Protein AF-R3WR90-F1 (afdb_monomer)

Secondary structure (DSSP, 8-state):
---------------HHHHHHHHHHHHHHHHHHHHHHHHS-HHHHS-EEEEETTTTEEEEEETTEEEEEESSGGG-TTEEEEEEEEEEE-SSSEEEEEEEEEEEEEETTTS-HHHHHHHHS-BTTEEEEEE-SSEEEEEE-HHHHHHHHTTS-GGGG-EEEEES--S-GGG-EEEEE-TTSSSSEEEEEE--

Foldseek 3Di:
DDDPPPPPPPPPPDDPVVVVVVVVVVVVVVCCVVVCLQVPDPQVLPAAWWDDVVQCWIWHGDRQKIKIKHACPVVQHQKIKIKIFGWDDPDSFKTFGDPIWIKIKGFPVRDDPVVVVVVVDDDQQWDWPDDDPTITMIIGDPVVCCVPVNPDDPRLQAMWGWPDDDPDQQPIWIWRAGPPDPDGTRTIGHDD

Organism: NCBI:txid1158612

Solvent-accessible surface area (backbone atoms only — not comparable to full-atom values): 10662 Å² total; per-residue (Å²): 136,89,81,83,79,78,79,77,76,77,78,82,78,72,59,72,66,56,57,54,52,50,52,52,49,50,51,52,53,51,49,52,53,53,52,50,60,72,68,43,61,74,39,66,76,61,44,36,33,25,38,23,80,91,74,49,31,39,36,42,26,56,61,55,35,37,35,38,37,28,64,34,46,97,77,38,60,44,30,30,40,34,41,37,29,28,64,37,84,73,55,99,50,30,37,32,37,34,84,57,42,48,34,39,41,34,31,54,87,62,42,59,65,70,58,55,58,59,69,70,48,93,48,83,37,40,45,79,78,44,79,61,97,52,41,42,29,35,33,53,30,73,62,27,45,37,70,76,62,40,92,58,62,70,33,80,62,38,35,34,39,49,42,58,90,64,95,52,58,79,72,26,32,43,23,44,39,35,98,84,55,100,60,66,57,48,66,21,41,58,72,89

Structure (mmCIF, N/CA/C/O backbone):
data_AF-R3WR90-F1
#
_entry.id   AF-R3WR90-F1
#
loop_
_atom_site.group_PDB
_atom_site.id
_atom_site.type_symbol
_atom_site.label_atom_id
_atom_site.label_alt_id
_atom_site.label_comp_id
_atom_site.label_asym_id
_atom_site.label_entity_id
_atom_site.label_seq_id
_atom_site.pdbx_PDB_ins_code
_atom_site.Cartn_x
_atom_site.Cartn_y
_atom_site.Cartn_z
_atom_site.occupancy
_atom_site.B_iso_or_equiv
_atom_site.auth_seq_id
_atom_site.auth_comp_id
_atom_site.auth_asym_id
_atom_site.auth_atom_id
_atom_site.pdbx_PDB_model_num
ATOM 1 N N . MET A 1 1 ? -0.279 1.280 -82.213 1.00 41.91 1 MET A N 1
ATOM 2 C CA . MET A 1 1 ? 1.113 0.866 -81.964 1.00 41.91 1 MET A CA 1
ATOM 3 C C . MET A 1 1 ? 1.485 1.511 -80.648 1.00 41.91 1 MET A C 1
ATOM 5 O O . MET A 1 1 ? 1.528 2.732 -80.590 1.00 41.91 1 MET A O 1
ATOM 9 N N . ASN A 1 2 ? 1.525 0.701 -79.593 1.00 46.38 2 ASN A N 1
ATOM 10 C CA . ASN A 1 2 ? 1.749 1.139 -78.218 1.00 46.38 2 ASN A CA 1
ATOM 11 C C . ASN A 1 2 ? 3.197 1.612 -78.077 1.00 46.38 2 ASN A C 1
ATOM 13 O O . ASN A 1 2 ? 4.104 0.911 -78.521 1.00 46.38 2 ASN A O 1
ATOM 17 N N . MET A 1 3 ? 3.393 2.783 -77.482 1.00 46.50 3 MET A N 1
ATOM 18 C CA . MET A 1 3 ? 4.656 3.142 -76.851 1.00 46.50 3 MET A CA 1
ATOM 19 C C . MET A 1 3 ? 4.363 3.211 -75.362 1.00 46.50 3 MET A C 1
ATOM 21 O O . MET A 1 3 ? 3.770 4.170 -74.874 1.00 46.50 3 MET A O 1
ATOM 25 N N . ASP A 1 4 ? 4.688 2.108 -74.700 1.00 53.06 4 ASP A N 1
ATOM 26 C CA . ASP A 1 4 ? 4.849 2.036 -73.261 1.00 53.06 4 ASP A CA 1
ATOM 27 C C . ASP A 1 4 ? 6.049 2.929 -72.909 1.00 53.06 4 ASP A C 1
ATOM 29 O O . ASP A 1 4 ? 7.195 2.551 -73.147 1.00 53.06 4 ASP A O 1
ATOM 33 N N . ASP A 1 5 ? 5.794 4.141 -72.412 1.00 47.72 5 ASP A N 1
ATOM 34 C CA . ASP A 1 5 ? 6.825 4.914 -71.719 1.00 47.72 5 ASP A CA 1
ATOM 35 C C . ASP A 1 5 ? 6.907 4.353 -70.297 1.00 47.72 5 ASP A C 1
ATOM 37 O O . ASP A 1 5 ? 6.119 4.688 -69.408 1.00 47.72 5 ASP A O 1
ATOM 41 N N . GLU A 1 6 ? 7.834 3.412 -70.125 1.00 50.81 6 GLU A N 1
ATOM 42 C CA . GLU A 1 6 ? 8.251 2.876 -68.839 1.00 50.81 6 GLU A CA 1
ATOM 43 C C . GLU A 1 6 ? 8.706 4.034 -67.943 1.00 50.81 6 GLU A C 1
ATOM 45 O O . GLU A 1 6 ? 9.771 4.627 -68.126 1.00 50.81 6 GLU A O 1
ATOM 50 N N . SER A 1 7 ? 7.890 4.370 -66.944 1.00 49.16 7 SER A N 1
ATOM 51 C CA . SER A 1 7 ? 8.310 5.217 -65.838 1.00 49.16 7 SER A CA 1
ATOM 52 C C . SER A 1 7 ? 9.397 4.475 -65.060 1.00 49.16 7 SER A C 1
ATOM 54 O O . SER A 1 7 ? 9.097 3.639 -64.206 1.00 49.16 7 SER A O 1
ATOM 56 N N . PHE A 1 8 ? 10.660 4.756 -65.371 1.00 44.22 8 PHE A N 1
ATOM 57 C CA . PHE A 1 8 ? 11.788 4.350 -64.546 1.00 44.22 8 PHE A CA 1
ATOM 58 C C . PHE A 1 8 ? 11.607 4.979 -63.160 1.00 44.22 8 PHE A C 1
ATOM 60 O O . PHE A 1 8 ? 11.850 6.170 -62.970 1.00 44.22 8 PHE A O 1
ATOM 67 N N . GLU A 1 9 ? 11.154 4.191 -62.183 1.00 55.81 9 GLU A N 1
ATOM 68 C CA . GLU A 1 9 ? 11.326 4.537 -60.776 1.00 55.81 9 GLU A CA 1
ATOM 69 C C . GLU A 1 9 ? 12.834 4.659 -60.531 1.00 55.81 9 GLU A C 1
ATOM 71 O O . GLU A 1 9 ? 13.556 3.661 -60.477 1.00 55.81 9 GLU A O 1
ATOM 76 N N . GLU A 1 10 ? 13.336 5.891 -60.431 1.00 49.03 10 GLU A N 1
ATOM 77 C CA . GLU A 1 10 ? 14.698 6.148 -59.978 1.00 49.03 10 GLU A CA 1
ATOM 78 C C . GLU A 1 10 ? 14.856 5.551 -58.577 1.00 49.03 10 GLU A C 1
ATOM 80 O O . GLU A 1 10 ? 14.405 6.106 -57.570 1.00 49.03 10 GLU A O 1
ATOM 85 N N . VAL A 1 11 ? 15.506 4.390 -58.501 1.00 57.91 11 VAL A N 1
ATOM 86 C CA . VAL A 1 11 ? 15.911 3.800 -57.230 1.00 57.91 11 VAL A CA 1
ATOM 87 C C . VAL A 1 11 ? 16.966 4.728 -56.634 1.00 57.91 11 VAL A C 1
ATOM 89 O O . VAL A 1 11 ? 18.141 4.681 -56.990 1.00 57.91 11 VAL A O 1
ATOM 92 N N . LEU A 1 12 ? 16.533 5.608 -55.731 1.00 58.81 12 LEU A N 1
ATOM 93 C CA . LEU A 1 12 ? 17.386 6.488 -54.935 1.00 58.81 12 LEU A CA 1
ATOM 94 C C . LEU A 1 12 ? 18.301 5.641 -54.035 1.00 58.81 12 LEU A C 1
ATOM 96 O O . LEU A 1 12 ? 18.007 5.384 -52.865 1.00 58.81 12 LEU A O 1
ATOM 100 N N . VAL A 1 13 ? 19.431 5.192 -54.585 1.00 70.38 13 VAL A N 1
ATOM 101 C CA . VAL A 1 13 ? 20.481 4.492 -53.840 1.00 70.38 13 VAL A CA 1
ATOM 102 C C . VAL A 1 13 ? 21.189 5.517 -52.958 1.00 70.38 13 VAL A C 1
ATOM 104 O O . VAL A 1 13 ? 21.981 6.337 -53.424 1.00 70.38 13 VAL A O 1
ATOM 107 N N . ARG A 1 14 ? 20.882 5.504 -51.658 1.00 80.69 14 ARG A N 1
ATOM 108 C CA . ARG A 1 14 ? 21.531 6.399 -50.694 1.00 80.69 14 ARG A CA 1
ATOM 109 C C . ARG A 1 14 ? 22.982 5.959 -50.466 1.00 80.69 14 ARG A C 1
ATOM 111 O O . ARG A 1 14 ? 23.256 4.760 -50.427 1.00 80.69 14 ARG A O 1
ATOM 118 N N . PRO A 1 15 ? 23.922 6.900 -50.274 1.00 85.19 15 PRO A N 1
ATOM 119 C CA . PRO A 1 15 ? 25.316 6.557 -50.014 1.00 85.19 15 PRO A CA 1
ATOM 120 C C . PRO A 1 15 ? 25.446 5.750 -48.717 1.00 85.19 15 PRO A C 1
ATOM 122 O O . PRO A 1 15 ? 24.730 6.007 -47.754 1.00 85.19 15 PRO A O 1
ATOM 125 N N . THR A 1 16 ? 26.405 4.824 -48.641 1.00 85.00 16 THR A N 1
ATOM 126 C CA . THR A 1 16 ? 26.641 3.971 -47.456 1.00 85.00 16 THR A CA 1
ATOM 127 C C . THR A 1 16 ? 26.747 4.775 -46.155 1.00 85.00 16 THR A C 1
ATOM 129 O O . THR A 1 16 ? 26.234 4.366 -45.115 1.00 85.00 16 THR A O 1
ATOM 132 N N . MET A 1 17 ? 27.340 5.972 -46.225 1.00 89.31 17 MET A N 1
ATOM 133 C CA . MET A 1 17 ? 27.450 6.912 -45.106 1.00 89.31 17 MET A CA 1
ATOM 134 C C . MET A 1 17 ? 26.087 7.319 -44.523 1.00 89.31 17 MET A C 1
ATOM 136 O O . MET A 1 17 ? 25.978 7.490 -43.312 1.00 89.31 17 MET A O 1
ATOM 140 N N . PHE A 1 18 ? 25.036 7.417 -45.345 1.00 89.81 18 PHE A N 1
ATOM 141 C CA . PHE A 1 18 ? 23.677 7.690 -44.878 1.00 89.81 18 PHE A CA 1
ATOM 142 C C . PHE A 1 18 ? 23.186 6.596 -43.922 1.00 89.81 18 PHE A C 1
ATOM 144 O O . PHE A 1 18 ? 22.668 6.906 -42.854 1.00 89.81 18 PHE A O 1
ATOM 151 N N . TYR A 1 19 ? 23.389 5.321 -44.268 1.00 90.94 19 TYR A N 1
ATOM 152 C CA . TYR A 1 19 ? 22.973 4.198 -43.424 1.00 90.94 19 TYR A CA 1
ATOM 153 C C . TYR A 1 19 ? 23.801 4.102 -42.139 1.00 90.94 19 TYR A C 1
ATOM 155 O O . TYR A 1 19 ? 23.251 3.803 -41.082 1.00 90.94 19 TYR A O 1
ATOM 163 N N . VAL A 1 20 ? 25.098 4.422 -42.205 1.00 89.38 20 VAL A N 1
ATOM 164 C CA . VAL A 1 20 ? 25.964 4.507 -41.017 1.00 89.38 20 VAL A CA 1
ATOM 165 C C . VAL A 1 20 ? 25.471 5.601 -40.066 1.00 89.38 20 VAL A C 1
ATOM 167 O O . VAL A 1 20 ? 25.297 5.348 -38.876 1.00 89.38 20 VAL A O 1
ATOM 170 N N . LEU A 1 21 ? 25.187 6.800 -40.583 1.00 92.81 21 LEU A N 1
ATOM 171 C CA . LEU A 1 21 ? 24.663 7.911 -39.785 1.00 92.81 21 LEU A CA 1
ATOM 172 C C . LEU A 1 21 ? 23.271 7.610 -39.221 1.00 92.81 21 LEU A C 1
ATOM 174 O O . LEU A 1 21 ? 23.010 7.915 -38.060 1.00 92.81 21 LEU A O 1
ATOM 178 N N . LEU A 1 22 ? 22.397 6.975 -40.005 1.00 92.62 22 LEU A N 1
ATOM 179 C CA . LEU A 1 22 ? 21.073 6.556 -39.551 1.00 92.62 22 LEU A CA 1
ATOM 180 C C . LEU A 1 22 ? 21.169 5.517 -38.424 1.00 92.62 22 LEU A C 1
ATOM 182 O O . LEU A 1 22 ? 20.454 5.630 -37.432 1.00 92.62 22 LEU A O 1
ATOM 186 N N . GLY A 1 23 ? 22.076 4.543 -38.545 1.00 93.12 23 GLY A N 1
ATOM 187 C CA . GLY A 1 23 ? 22.332 3.547 -37.503 1.00 93.12 23 GLY A CA 1
ATOM 188 C C . GLY A 1 23 ? 22.869 4.172 -36.213 1.00 93.12 23 GLY A C 1
ATOM 189 O O . GLY A 1 23 ? 22.384 3.856 -35.127 1.00 93.12 23 GLY A O 1
ATOM 190 N N . LEU A 1 24 ? 23.815 5.112 -36.323 1.00 92.94 24 LEU A N 1
ATOM 191 C CA . LEU A 1 24 ? 24.319 5.874 -35.176 1.00 92.94 24 LEU A CA 1
ATOM 192 C C . LEU A 1 24 ? 23.208 6.699 -34.516 1.00 92.94 24 LEU A C 1
ATOM 194 O O . LEU A 1 24 ? 23.062 6.658 -33.297 1.00 92.94 24 LEU A O 1
ATOM 198 N N . LEU A 1 25 ? 22.390 7.397 -35.307 1.00 93.81 25 LEU A N 1
ATOM 199 C CA . LEU A 1 25 ? 21.265 8.181 -34.800 1.00 93.81 25 LEU A CA 1
ATOM 200 C C . LEU A 1 25 ? 20.248 7.295 -34.073 1.00 93.81 25 LEU A C 1
ATOM 202 O O . LEU A 1 25 ? 19.823 7.636 -32.972 1.00 93.81 25 LEU A O 1
ATOM 206 N N . ALA A 1 26 ? 19.899 6.139 -34.642 1.00 91.56 26 ALA A N 1
ATOM 207 C CA . ALA A 1 26 ? 19.008 5.181 -33.999 1.00 91.56 26 ALA A CA 1
ATOM 208 C C . ALA A 1 26 ? 19.570 4.703 -32.650 1.00 91.56 26 ALA A C 1
ATOM 210 O O . ALA A 1 26 ? 18.843 4.699 -31.660 1.00 91.56 26 ALA A O 1
ATOM 211 N N . MET A 1 27 ? 20.867 4.382 -32.572 1.00 91.50 27 MET A N 1
ATOM 212 C CA . MET A 1 27 ? 21.506 3.995 -31.307 1.00 91.50 27 MET A CA 1
ATOM 213 C C . MET A 1 27 ? 21.485 5.119 -30.266 1.00 91.50 27 MET A C 1
ATOM 215 O O . MET A 1 27 ? 21.188 4.857 -29.102 1.00 91.50 27 MET A O 1
ATOM 219 N N . VAL A 1 28 ? 21.750 6.367 -30.667 1.00 90.56 28 VAL A N 1
ATOM 220 C CA . VAL A 1 28 ? 21.681 7.530 -29.765 1.00 90.56 28 VAL A CA 1
ATOM 221 C C . VAL A 1 28 ? 20.258 7.728 -29.244 1.00 90.56 28 VAL A C 1
ATOM 223 O O . VAL A 1 28 ? 20.067 7.903 -28.043 1.00 90.56 28 VAL A O 1
ATOM 226 N N . LEU A 1 29 ? 19.251 7.652 -30.116 1.00 88.38 29 LEU A N 1
ATOM 227 C CA . LEU A 1 29 ? 17.846 7.808 -29.730 1.00 88.38 29 LEU A CA 1
ATOM 228 C C . LEU A 1 29 ? 17.381 6.689 -28.789 1.00 88.38 29 LEU A C 1
ATOM 230 O O . LEU A 1 29 ? 16.732 6.971 -27.783 1.00 88.38 29 LEU A O 1
ATOM 234 N N . ILE A 1 30 ? 17.760 5.437 -29.065 1.00 86.06 30 ILE A N 1
ATOM 235 C CA . ILE A 1 30 ? 17.473 4.297 -28.183 1.00 86.06 30 ILE A CA 1
ATOM 236 C C . ILE A 1 30 ? 18.169 4.485 -26.828 1.00 86.06 30 ILE A C 1
ATOM 238 O O . ILE A 1 30 ? 17.535 4.328 -25.784 1.00 86.06 30 ILE A O 1
ATOM 242 N N . GLY A 1 31 ? 19.447 4.875 -26.829 1.00 82.38 31 GLY A N 1
ATOM 243 C CA . GLY A 1 31 ? 20.222 5.124 -25.613 1.00 82.38 31 GLY A CA 1
ATOM 244 C C . GLY A 1 31 ? 19.628 6.237 -24.749 1.00 82.38 31 GLY A C 1
ATOM 245 O O . GLY A 1 31 ? 19.487 6.068 -23.539 1.00 82.38 31 GLY A O 1
ATOM 246 N N . LEU A 1 32 ? 19.204 7.345 -25.364 1.00 83.12 32 LEU A N 1
ATOM 247 C CA . LEU A 1 32 ? 18.512 8.436 -24.674 1.00 83.12 32 LEU A CA 1
ATOM 248 C C . LEU A 1 32 ? 17.142 7.997 -24.141 1.00 83.12 32 LEU A C 1
ATOM 250 O O . LEU A 1 32 ? 16.782 8.359 -23.020 1.00 83.12 32 LEU A O 1
ATOM 254 N N . GLY A 1 33 ? 16.389 7.193 -24.894 1.00 77.56 33 GLY A N 1
ATOM 255 C CA . GLY A 1 33 ? 15.094 6.665 -24.458 1.00 77.56 33 GLY A CA 1
ATOM 256 C C . GLY A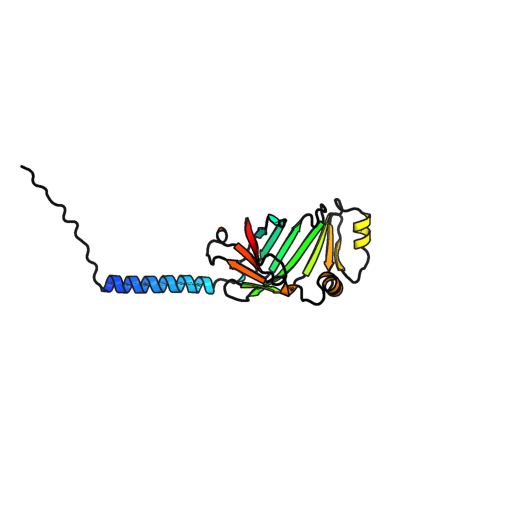 1 33 ? 15.213 5.759 -23.230 1.00 77.56 33 GLY A C 1
ATOM 257 O O . GLY A 1 33 ? 14.522 5.962 -22.233 1.00 77.56 33 GLY A O 1
ATOM 258 N N . ILE A 1 34 ? 16.150 4.807 -23.252 1.00 75.44 34 ILE A N 1
ATOM 259 C CA . ILE A 1 34 ? 16.402 3.911 -22.115 1.00 75.44 34 ILE A CA 1
ATOM 260 C C . ILE A 1 34 ? 16.970 4.704 -20.930 1.00 75.44 34 ILE A C 1
ATOM 262 O O . ILE A 1 34 ? 16.477 4.588 -19.808 1.00 75.44 34 ILE A O 1
ATOM 266 N N . GLY A 1 35 ? 17.976 5.550 -21.173 1.00 73.06 35 GLY A N 1
ATOM 267 C CA . GLY A 1 35 ? 18.641 6.342 -20.137 1.00 73.06 35 GLY A CA 1
ATOM 268 C C . GLY A 1 35 ? 17.699 7.314 -19.424 1.00 73.06 35 GLY A C 1
ATOM 269 O O . GLY A 1 35 ? 17.739 7.419 -18.197 1.00 73.06 35 GLY A O 1
ATOM 270 N N . SER A 1 36 ? 16.801 7.971 -20.163 1.00 72.75 36 SER A N 1
ATOM 271 C CA . SER A 1 36 ? 15.782 8.856 -19.587 1.00 72.75 36 SER A CA 1
ATOM 272 C C . SER A 1 36 ? 14.747 8.090 -18.762 1.00 72.75 36 SER A C 1
ATOM 274 O O . SER A 1 36 ? 14.405 8.544 -17.675 1.00 72.75 36 SER A O 1
ATOM 276 N N . TYR A 1 37 ? 14.313 6.901 -19.195 1.00 70.69 37 TYR A N 1
ATOM 277 C CA . TYR A 1 37 ? 13.397 6.068 -18.408 1.00 70.69 37 TYR A CA 1
ATOM 278 C C . TYR A 1 37 ? 14.035 5.537 -17.117 1.00 70.69 37 TYR A C 1
ATOM 280 O O . TYR A 1 37 ? 13.399 5.511 -16.059 1.00 70.69 37 TYR A O 1
ATOM 288 N N . LEU A 1 38 ? 15.299 5.111 -17.170 1.00 68.69 38 LEU A N 1
ATOM 289 C CA . LEU A 1 38 ? 16.030 4.655 -15.984 1.00 68.69 38 LEU A CA 1
ATOM 290 C C . LEU A 1 38 ? 16.289 5.801 -14.998 1.00 68.69 38 LEU A C 1
ATOM 292 O O . LEU A 1 38 ? 16.203 5.586 -13.792 1.00 68.69 38 LEU A O 1
ATOM 296 N N . SER A 1 39 ? 16.521 7.012 -15.509 1.00 66.06 39 SER A N 1
ATOM 297 C CA . SER A 1 39 ? 16.712 8.228 -14.704 1.00 66.06 39 SER A CA 1
ATOM 298 C C . SER A 1 39 ? 15.396 8.886 -14.271 1.00 66.06 39 SER A C 1
ATOM 300 O O . SER A 1 39 ? 15.409 9.829 -13.478 1.00 66.06 39 SER A O 1
ATOM 302 N N . TYR A 1 40 ? 14.253 8.416 -14.785 1.00 70.81 40 TYR A N 1
ATOM 303 C CA . TYR A 1 40 ? 12.938 8.951 -14.450 1.00 70.81 40 TYR A CA 1
ATOM 304 C C . TYR A 1 40 ? 12.620 8.686 -12.971 1.00 70.81 40 TYR A C 1
ATOM 306 O O . TYR A 1 40 ? 12.848 7.562 -12.504 1.00 70.81 40 TYR A O 1
ATOM 314 N N . PRO A 1 41 ? 12.074 9.670 -12.226 1.00 72.00 41 PRO A N 1
ATOM 315 C CA . PRO A 1 41 ? 11.891 9.540 -10.788 1.00 72.00 41 PRO A CA 1
ATOM 316 C C . PRO A 1 41 ? 11.114 8.277 -10.418 1.00 72.00 41 PRO A C 1
ATOM 318 O O . PRO A 1 41 ? 10.005 8.036 -10.896 1.00 72.00 41 PRO A O 1
ATOM 321 N N . PHE A 1 42 ? 11.707 7.494 -9.521 1.00 78.50 42 PHE A N 1
ATOM 322 C CA . PHE A 1 42 ? 11.194 6.215 -9.037 1.00 78.50 42 PHE A CA 1
ATOM 323 C C . PHE A 1 42 ? 9.722 6.276 -8.587 1.00 78.50 42 PHE A C 1
ATOM 325 O O . PHE A 1 42 ? 8.920 5.433 -8.982 1.00 78.50 42 PHE A O 1
ATOM 332 N N . SER A 1 43 ? 9.346 7.324 -7.847 1.00 74.44 43 SER A N 1
ATOM 333 C CA . SER A 1 43 ? 7.975 7.577 -7.382 1.00 74.44 43 SER A CA 1
ATOM 334 C C . SER A 1 43 ? 6.978 7.859 -8.504 1.00 74.44 43 SER A C 1
ATOM 336 O O . SER A 1 43 ? 5.801 7.539 -8.386 1.00 74.44 43 SER A O 1
ATOM 338 N N . SER A 1 44 ? 7.426 8.468 -9.601 1.00 82.69 44 SER A N 1
ATOM 339 C CA . SER A 1 44 ? 6.540 8.873 -10.695 1.00 82.69 44 SER A CA 1
ATOM 340 C C . SER A 1 44 ? 6.085 7.683 -11.542 1.00 82.69 44 SER A C 1
ATOM 342 O O . SER A 1 44 ? 4.995 7.726 -12.111 1.00 82.69 44 SER A O 1
ATOM 344 N N . LYS A 1 45 ? 6.877 6.601 -11.591 1.00 86.50 45 LYS A N 1
ATOM 345 C CA . LYS A 1 45 ? 6.525 5.357 -12.305 1.00 86.50 45 LYS A CA 1
ATOM 346 C C . LYS A 1 45 ? 5.298 4.674 -11.704 1.00 86.50 45 LYS A C 1
ATOM 348 O O . LYS A 1 45 ? 4.475 4.143 -12.433 1.00 86.50 45 LYS A O 1
ATOM 353 N N . ILE A 1 46 ? 5.158 4.755 -10.386 1.00 89.31 46 ILE A N 1
ATOM 354 C CA . ILE A 1 46 ? 4.105 4.076 -9.623 1.00 89.31 46 ILE A CA 1
ATOM 355 C C . ILE A 1 46 ? 3.071 5.030 -9.030 1.00 89.31 46 ILE A C 1
ATOM 357 O O . ILE A 1 46 ? 2.210 4.591 -8.277 1.00 89.31 46 ILE A O 1
ATOM 361 N N . SER A 1 47 ? 3.148 6.332 -9.312 1.00 92.12 47 SER A N 1
ATOM 362 C CA . SER A 1 47 ? 2.157 7.289 -8.813 1.00 92.12 47 SER A CA 1
ATOM 363 C C . SER A 1 47 ? 0.774 7.042 -9.418 1.00 92.12 47 SER A C 1
ATOM 365 O O . SER A 1 47 ? 0.672 6.583 -10.558 1.00 92.12 47 SER A O 1
ATOM 367 N N . GLY A 1 48 ? -0.269 7.397 -8.674 1.00 93.94 48 GLY A N 1
ATOM 368 C CA . GLY A 1 48 ? -1.665 7.174 -9.050 1.00 93.94 48 GLY A CA 1
ATOM 369 C C . GLY A 1 48 ? -2.314 6.069 -8.224 1.00 93.94 48 GLY A C 1
ATOM 370 O O . GLY A 1 48 ? -1.804 5.671 -7.174 1.00 93.94 48 GLY A O 1
ATOM 371 N N . THR A 1 49 ? -3.462 5.609 -8.690 1.00 96.00 49 THR A N 1
ATOM 372 C CA . THR A 1 49 ? -4.311 4.618 -8.036 1.00 96.00 49 THR A CA 1
ATOM 373 C C . THR A 1 49 ? -4.240 3.312 -8.803 1.00 96.00 49 THR A C 1
ATOM 375 O O . THR A 1 49 ? -4.372 3.299 -10.026 1.00 96.00 49 THR A O 1
ATOM 378 N N . TRP A 1 50 ? -4.044 2.225 -8.070 1.00 95.81 50 TRP A N 1
ATOM 379 C CA . TRP A 1 50 ? -3.974 0.876 -8.599 1.00 95.81 50 TRP A CA 1
ATOM 380 C C . TRP A 1 50 ? -5.020 0.006 -7.902 1.00 95.81 50 TRP A C 1
ATOM 382 O O . TRP A 1 50 ? -5.035 -0.056 -6.671 1.00 95.81 50 TRP A O 1
ATOM 392 N N . GLY A 1 51 ? -5.890 -0.650 -8.658 1.00 94.94 51 GLY A N 1
ATOM 393 C CA . GLY A 1 51 ? -6.994 -1.448 -8.137 1.00 94.94 51 GLY A CA 1
ATOM 394 C C . GLY A 1 51 ? -6.754 -2.943 -8.280 1.00 94.94 51 GLY A C 1
ATOM 395 O O . GLY A 1 51 ? -6.257 -3.419 -9.299 1.00 94.94 51 GLY A O 1
ATOM 396 N N . ASN A 1 52 ? -7.141 -3.702 -7.260 1.00 92.31 52 ASN A N 1
ATOM 397 C CA . ASN A 1 52 ? -7.367 -5.136 -7.363 1.00 92.31 52 ASN A CA 1
ATOM 398 C C . ASN A 1 52 ? -8.855 -5.410 -7.066 1.00 92.31 52 ASN A C 1
ATOM 400 O O . ASN A 1 52 ? -9.262 -5.358 -5.897 1.00 92.31 52 ASN A O 1
ATOM 404 N N . PRO A 1 53 ? -9.679 -5.694 -8.093 1.00 85.12 53 PRO A N 1
ATOM 405 C CA . PRO A 1 53 ? -11.113 -5.903 -7.912 1.00 85.12 53 PRO A CA 1
ATOM 406 C C . PRO A 1 53 ? -11.440 -7.203 -7.167 1.00 85.12 53 PRO A C 1
ATOM 408 O O . PRO A 1 53 ? -12.435 -7.246 -6.447 1.00 85.12 53 PRO A O 1
ATOM 411 N N . GLU A 1 54 ? -10.606 -8.240 -7.281 1.00 85.81 54 GLU A N 1
ATOM 412 C CA . GLU A 1 54 ? -10.820 -9.531 -6.610 1.00 85.81 54 GLU A CA 1
ATOM 413 C C . GLU A 1 54 ? -10.708 -9.411 -5.085 1.00 85.81 54 GLU A C 1
ATOM 415 O O . GLU A 1 54 ? -11.476 -10.022 -4.344 1.00 85.81 54 GLU A O 1
ATOM 420 N N . LEU A 1 55 ? -9.768 -8.590 -4.613 1.00 83.62 55 LEU A N 1
ATOM 421 C CA . LEU A 1 55 ? -9.548 -8.320 -3.194 1.00 83.62 55 LEU A CA 1
ATOM 422 C C . LEU A 1 55 ? -10.327 -7.100 -2.685 1.00 83.62 55 LEU A C 1
ATOM 424 O O . LEU A 1 55 ? -10.277 -6.811 -1.488 1.00 83.62 55 LEU A O 1
ATOM 428 N N . GLY A 1 56 ? -10.993 -6.351 -3.572 1.00 88.75 56 GLY A N 1
ATOM 429 C CA . GLY A 1 56 ? -11.597 -5.059 -3.238 1.00 88.75 56 GLY A CA 1
ATOM 430 C C . GLY A 1 56 ? -10.581 -4.069 -2.655 1.00 88.75 56 GLY A C 1
ATOM 431 O O . GLY A 1 56 ? -10.918 -3.274 -1.774 1.00 88.75 56 GLY A O 1
ATOM 432 N N . MET A 1 57 ? -9.319 -4.163 -3.090 1.00 92.12 57 MET A N 1
ATOM 433 C CA . MET A 1 57 ? -8.207 -3.393 -2.541 1.00 92.12 57 MET A CA 1
ATOM 434 C C . MET A 1 57 ? -7.755 -2.324 -3.530 1.00 92.12 57 MET A C 1
ATOM 436 O O . MET A 1 57 ? -7.438 -2.629 -4.673 1.00 92.12 57 MET A O 1
ATOM 440 N N . ASN A 1 58 ? -7.642 -1.084 -3.058 1.00 95.31 58 ASN A N 1
ATOM 441 C CA . ASN A 1 58 ? -7.115 0.035 -3.833 1.00 95.31 58 ASN A CA 1
ATOM 442 C C . ASN A 1 58 ? -5.819 0.550 -3.214 1.00 95.31 58 ASN A C 1
ATOM 444 O O . ASN A 1 58 ? -5.790 0.928 -2.042 1.00 95.31 58 ASN A O 1
ATOM 448 N N . LEU A 1 59 ? -4.757 0.594 -4.006 1.00 95.81 59 LEU A N 1
ATOM 449 C CA . LEU A 1 59 ? -3.457 1.137 -3.653 1.00 95.81 59 LEU A CA 1
ATOM 450 C C . LEU A 1 59 ? -3.287 2.519 -4.289 1.00 95.81 59 LEU A C 1
ATOM 452 O O . LEU A 1 59 ? -3.080 2.646 -5.489 1.00 95.81 59 LEU A O 1
ATOM 456 N N . SER A 1 60 ? -3.320 3.568 -3.477 1.00 96.50 60 SER A N 1
ATOM 457 C CA . SER A 1 60 ? -2.970 4.924 -3.902 1.00 96.50 60 SER A CA 1
ATOM 458 C C . SER A 1 60 ? -1.503 5.217 -3.605 1.00 96.50 60 SER A C 1
ATOM 460 O O . SER A 1 60 ? -1.033 4.958 -2.495 1.00 96.50 60 SER A O 1
ATOM 462 N N . SER A 1 61 ? -0.805 5.814 -4.562 1.00 95.31 61 SER A N 1
ATOM 463 C CA . SER A 1 61 ? 0.616 6.136 -4.495 1.00 95.31 61 SER A CA 1
ATOM 464 C C . SER A 1 61 ? 0.849 7.605 -4.843 1.00 95.31 61 SER A C 1
ATOM 466 O O . SER A 1 61 ? 0.514 8.065 -5.938 1.00 95.31 61 SER A O 1
ATOM 468 N N . GLU A 1 62 ? 1.449 8.345 -3.913 1.00 93.06 62 GLU A N 1
ATOM 469 C CA . GLU A 1 62 ? 1.730 9.772 -4.055 1.00 93.06 62 GLU A CA 1
ATOM 470 C C . GLU A 1 62 ? 3.146 10.079 -3.558 1.00 93.06 62 GLU A C 1
ATOM 472 O O . GLU A 1 62 ? 3.480 9.930 -2.378 1.00 93.06 62 GLU A O 1
ATOM 477 N N . GLY A 1 63 ? 4.012 10.504 -4.480 1.00 89.19 63 GLY A N 1
ATOM 478 C CA . GLY A 1 63 ? 5.421 10.733 -4.179 1.00 89.19 63 GLY A CA 1
ATOM 479 C C . GLY A 1 63 ? 6.075 9.479 -3.592 1.00 89.19 63 GLY A C 1
ATOM 480 O O . GLY A 1 63 ? 6.093 8.420 -4.213 1.00 89.19 63 GLY A O 1
ATOM 481 N N . LYS A 1 64 ? 6.637 9.596 -2.387 1.00 91.31 64 LYS A N 1
ATOM 482 C CA . LYS A 1 64 ? 7.285 8.474 -1.689 1.00 91.31 64 LYS A CA 1
ATOM 483 C C . LYS A 1 64 ? 6.332 7.675 -0.805 1.00 91.31 64 LYS A C 1
ATOM 485 O O . LYS A 1 64 ? 6.800 6.780 -0.118 1.00 91.31 64 LYS A O 1
ATOM 490 N N . SER A 1 65 ? 5.046 7.995 -0.784 1.00 95.06 65 SER A N 1
ATOM 491 C CA . SER A 1 65 ? 4.080 7.390 0.128 1.00 95.06 65 SER A CA 1
ATOM 492 C C . SER A 1 65 ? 3.086 6.524 -0.629 1.00 95.06 65 SER A C 1
ATOM 494 O O . SER A 1 65 ? 2.733 6.815 -1.772 1.00 95.06 65 SER A O 1
ATOM 496 N N . TRP A 1 66 ? 2.581 5.497 0.042 1.00 95.75 66 TRP A N 1
ATOM 497 C CA . TRP A 1 66 ? 1.474 4.692 -0.449 1.00 95.75 66 TRP A CA 1
ATOM 498 C C . TRP A 1 66 ? 0.462 4.384 0.637 1.00 95.75 66 TRP A C 1
ATOM 500 O O . TRP A 1 66 ? 0.754 4.407 1.834 1.00 95.75 66 TRP A O 1
ATOM 510 N N . THR A 1 67 ? -0.759 4.112 0.199 1.00 97.19 67 THR A N 1
ATOM 511 C CA . THR A 1 67 ? -1.855 3.644 1.038 1.00 97.19 67 THR A CA 1
ATOM 512 C C . THR A 1 67 ? -2.605 2.553 0.293 1.00 97.19 67 THR A C 1
ATOM 514 O O . THR A 1 67 ? -3.153 2.822 -0.769 1.00 97.19 67 THR A O 1
ATOM 517 N N . ALA A 1 68 ? -2.646 1.345 0.847 1.00 95.38 68 ALA A N 1
ATOM 518 C CA . ALA A 1 68 ? -3.536 0.284 0.392 1.00 95.38 68 ALA A CA 1
ATOM 519 C C . ALA A 1 68 ? -4.783 0.269 1.280 1.00 95.38 68 ALA A C 1
ATOM 521 O O . ALA A 1 68 ? -4.671 0.239 2.506 1.00 95.38 68 ALA A O 1
ATOM 522 N N . LYS A 1 69 ? -5.965 0.313 0.672 1.00 95.94 69 LYS A N 1
ATOM 523 C CA . LYS A 1 69 ? -7.259 0.418 1.345 1.00 95.94 69 LYS A CA 1
ATOM 524 C C . LYS A 1 69 ? -8.145 -0.750 0.934 1.00 95.94 69 LYS A C 1
ATOM 526 O O . LYS A 1 69 ? -8.343 -0.958 -0.258 1.00 95.94 69 LYS A O 1
ATOM 531 N N . ILE A 1 70 ? -8.711 -1.446 1.914 1.00 94.94 70 ILE A N 1
ATOM 532 C CA . ILE A 1 70 ? -9.791 -2.416 1.721 1.00 94.94 70 ILE A CA 1
ATOM 533 C C . ILE A 1 70 ? -11.034 -1.851 2.404 1.00 94.94 70 ILE A C 1
ATOM 535 O O . ILE A 1 70 ? -11.035 -1.620 3.616 1.00 94.94 70 ILE A O 1
ATOM 539 N N . GLU A 1 71 ? -12.080 -1.597 1.629 1.00 93.88 71 GLU A N 1
ATOM 540 C CA . GLU A 1 71 ? -13.380 -1.190 2.164 1.00 93.88 71 GLU A CA 1
ATOM 541 C C . GLU A 1 71 ? -14.219 -2.409 2.534 1.00 93.88 71 GLU A C 1
ATOM 543 O O . GLU A 1 71 ? -14.057 -3.483 1.961 1.00 93.88 71 GLU A O 1
ATOM 548 N N . ASN A 1 72 ? -15.127 -2.233 3.494 1.00 92.25 72 ASN A N 1
ATOM 549 C C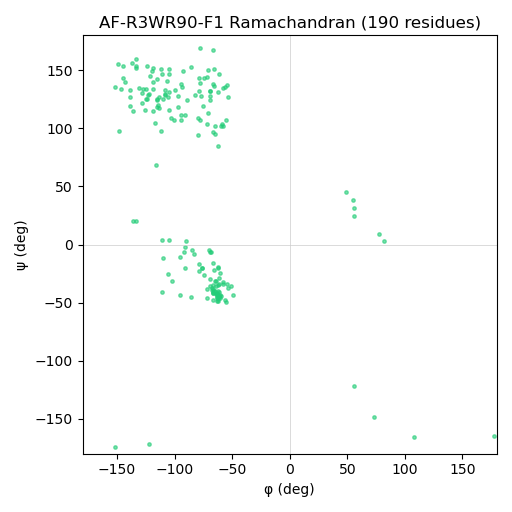A . ASN A 1 72 ? -16.006 -3.286 4.002 1.00 92.25 72 ASN A CA 1
ATOM 550 C C . ASN A 1 72 ? -15.242 -4.575 4.347 1.00 92.25 72 ASN A C 1
ATOM 552 O O . ASN A 1 72 ? -15.626 -5.682 3.962 1.00 92.25 72 ASN A O 1
ATOM 556 N N . TYR A 1 73 ? -14.111 -4.412 5.033 1.00 89.44 73 TYR A N 1
ATOM 557 C CA . TYR A 1 73 ? -13.210 -5.508 5.363 1.00 89.44 73 TYR A CA 1
ATOM 558 C C . TYR A 1 73 ? -13.957 -6.603 6.139 1.00 89.44 73 TYR A C 1
ATOM 560 O O . TYR A 1 73 ? -14.757 -6.312 7.027 1.00 89.44 73 TYR A O 1
ATOM 568 N N . GLN A 1 74 ? -13.718 -7.866 5.771 1.00 86.00 74 GLN A N 1
ATOM 569 C CA . GLN A 1 74 ? -14.446 -9.038 6.289 1.00 86.00 74 GLN A CA 1
ATOM 570 C C . GLN A 1 74 ? -15.978 -8.967 6.106 1.00 86.00 74 GLN A C 1
ATOM 572 O O . GLN A 1 74 ? -16.724 -9.615 6.835 1.00 86.00 74 GLN A O 1
ATOM 577 N N . GLY A 1 75 ? -16.455 -8.197 5.123 1.00 86.81 75 GLY A N 1
ATOM 578 C CA . GLY A 1 75 ? -17.879 -8.038 4.821 1.00 86.81 75 GLY A CA 1
ATOM 579 C C . GLY A 1 75 ? -18.627 -7.096 5.769 1.00 86.81 75 GLY A C 1
ATOM 580 O O . GLY A 1 75 ? -19.851 -7.022 5.697 1.00 86.81 75 GLY A O 1
ATOM 581 N N . ILE A 1 76 ? -17.925 -6.377 6.652 1.00 91.31 76 ILE A N 1
ATOM 582 C CA . ILE A 1 76 ? -18.543 -5.474 7.629 1.00 91.31 76 ILE A CA 1
ATOM 583 C C . ILE A 1 76 ? -18.653 -4.072 7.028 1.00 91.31 76 ILE A C 1
ATOM 585 O O . ILE A 1 76 ? -17.648 -3.388 6.823 1.00 91.31 76 ILE A O 1
ATOM 589 N N . GLU A 1 77 ? -19.878 -3.620 6.758 1.00 93.44 77 GLU A N 1
ATOM 590 C CA . GLU A 1 77 ? -20.105 -2.304 6.162 1.00 93.44 77 GLU A CA 1
ATOM 591 C C . GLU A 1 77 ? -19.598 -1.170 7.068 1.00 93.44 77 GLU A C 1
ATOM 593 O O . GLU A 1 77 ? -19.893 -1.115 8.259 1.00 93.44 77 GLU A O 1
ATOM 598 N N . GLY A 1 78 ? -18.835 -0.233 6.498 1.00 92.31 78 GLY A N 1
ATOM 599 C CA . GLY A 1 78 ? -18.253 0.874 7.262 1.00 92.31 78 GLY A CA 1
ATOM 600 C C . GLY A 1 78 ? -16.967 0.517 8.009 1.00 92.31 78 GLY A C 1
ATOM 601 O O . GLY A 1 78 ? -16.402 1.391 8.664 1.00 92.31 78 GLY A O 1
ATOM 602 N N . TYR A 1 79 ? -16.466 -0.713 7.865 1.00 94.38 79 TYR A N 1
ATOM 603 C CA . TYR A 1 79 ? -15.143 -1.115 8.327 1.00 94.38 79 TYR A CA 1
ATOM 604 C C . TYR A 1 79 ? -14.127 -0.984 7.191 1.00 94.38 79 TYR A C 1
ATOM 606 O O . TYR A 1 79 ? -14.148 -1.740 6.222 1.00 94.38 79 TYR A O 1
ATOM 614 N N . THR A 1 80 ? -13.204 -0.034 7.301 1.00 96.19 80 THR A N 1
ATOM 615 C CA . THR A 1 80 ? -12.119 0.146 6.329 1.00 96.19 80 THR A CA 1
ATOM 616 C C . THR A 1 80 ? -10.789 -0.242 6.948 1.00 96.19 80 THR A C 1
ATOM 618 O O . THR A 1 80 ? -10.386 0.322 7.964 1.00 96.19 80 THR A O 1
ATOM 621 N N . PHE A 1 81 ? -10.072 -1.146 6.291 1.00 95.38 81 PHE A N 1
ATOM 622 C CA . PHE A 1 81 ? -8.722 -1.540 6.664 1.00 95.38 81 PHE A CA 1
ATOM 623 C C . PHE A 1 81 ? -7.701 -0.810 5.786 1.00 95.38 81 PHE A C 1
ATOM 625 O O . PHE A 1 81 ? -7.871 -0.742 4.568 1.00 95.38 81 PHE A O 1
ATOM 632 N N . LEU A 1 82 ? -6.651 -0.245 6.386 1.00 95.94 82 LEU A N 1
ATOM 633 C CA . LEU A 1 82 ? -5.622 0.498 5.662 1.00 95.94 82 LEU A CA 1
ATOM 634 C C . LEU A 1 82 ? -4.215 0.049 6.045 1.00 95.94 82 LEU A C 1
ATOM 636 O O . LEU A 1 82 ? -3.860 -0.007 7.222 1.00 95.94 82 LEU A O 1
ATOM 640 N N . TYR A 1 83 ? -3.386 -0.133 5.026 1.00 94.94 83 TYR A N 1
ATOM 641 C CA . TYR A 1 83 ? -1.937 -0.170 5.143 1.00 94.94 83 TYR A CA 1
ATOM 642 C C . TYR A 1 83 ? -1.377 1.139 4.601 1.00 94.94 83 TYR A C 1
ATOM 644 O O . TYR A 1 83 ? -1.763 1.569 3.517 1.00 94.94 83 TYR A O 1
ATOM 652 N N . LYS A 1 84 ? -0.480 1.785 5.342 1.00 96.38 84 LYS A N 1
ATOM 653 C CA . LYS A 1 84 ? 0.203 3.007 4.903 1.00 96.38 84 LYS A CA 1
ATOM 654 C C . LYS A 1 84 ? 1.693 2.846 5.058 1.00 96.38 84 LYS A C 1
ATOM 656 O O . LYS A 1 84 ? 2.134 2.510 6.149 1.00 96.38 84 LYS A O 1
ATOM 661 N N . GLY A 1 85 ? 2.458 3.161 4.029 1.00 95.44 85 GLY A N 1
ATOM 662 C CA . GLY A 1 85 ? 3.907 3.061 4.092 1.00 95.44 85 GLY A CA 1
ATOM 663 C C . GLY A 1 85 ? 4.594 4.043 3.163 1.00 95.44 85 GLY A C 1
ATOM 664 O O . GLY A 1 85 ? 3.971 4.909 2.542 1.00 95.44 85 GLY A O 1
ATOM 665 N N . GLN A 1 86 ? 5.909 3.902 3.098 1.00 95.69 86 GLN A N 1
ATOM 666 C CA . GLN A 1 86 ? 6.765 4.600 2.158 1.00 95.69 86 GLN A CA 1
ATOM 667 C C . GLN A 1 86 ? 7.325 3.623 1.135 1.00 95.69 86 GLN A C 1
ATOM 669 O O . GLN A 1 86 ? 7.580 2.461 1.443 1.00 95.69 86 GLN A O 1
ATOM 674 N N . TRP A 1 87 ? 7.521 4.108 -0.082 1.00 93.62 87 TRP A N 1
ATOM 675 C CA . TRP A 1 87 ? 8.204 3.387 -1.138 1.00 93.62 87 TRP A CA 1
ATOM 676 C C . TRP A 1 87 ? 9.714 3.463 -0.948 1.00 93.62 87 TRP A C 1
ATOM 678 O O . TRP A 1 87 ? 10.284 4.549 -0.808 1.00 93.62 87 TRP A O 1
ATOM 688 N N . GLN A 1 88 ? 10.372 2.316 -1.045 1.00 91.81 88 GLN A N 1
ATOM 689 C CA . GLN A 1 88 ? 11.813 2.202 -1.173 1.00 91.81 88 GLN A CA 1
ATOM 690 C C . GLN A 1 88 ? 12.166 1.523 -2.495 1.00 91.81 88 GLN A C 1
ATOM 692 O O . GLN A 1 88 ? 11.610 0.488 -2.843 1.00 91.81 88 GLN A O 1
ATOM 697 N N . ALA A 1 89 ? 13.130 2.087 -3.220 1.00 88.38 89 ALA A N 1
ATOM 698 C CA . ALA A 1 89 ? 13.679 1.439 -4.402 1.00 88.38 89 ALA A CA 1
ATOM 699 C C . ALA A 1 89 ? 14.487 0.197 -4.027 1.00 88.38 89 ALA A C 1
ATOM 701 O O . ALA A 1 89 ? 15.444 0.298 -3.257 1.00 88.38 89 ALA A O 1
ATOM 702 N N . ALA A 1 90 ? 14.107 -0.938 -4.613 1.00 86.12 90 ALA A N 1
ATOM 703 C CA . ALA A 1 90 ? 14.832 -2.205 -4.534 1.00 86.12 90 ALA A CA 1
ATOM 704 C C . ALA A 1 90 ? 15.487 -2.586 -5.878 1.00 86.12 90 ALA A C 1
ATOM 706 O O . ALA A 1 90 ? 16.324 -3.483 -5.936 1.00 86.12 90 ALA A O 1
ATOM 707 N N . GLY A 1 91 ? 15.133 -1.890 -6.963 1.00 84.06 91 GLY A N 1
ATOM 708 C CA . GLY A 1 91 ? 15.613 -2.144 -8.319 1.00 84.06 91 GLY A CA 1
ATOM 709 C C . GLY A 1 91 ? 14.970 -1.200 -9.338 1.00 84.06 91 GLY A C 1
ATOM 710 O O . GLY A 1 91 ? 14.394 -0.175 -8.977 1.00 84.06 91 GLY A O 1
ATOM 711 N N . ILE A 1 92 ? 15.080 -1.530 -10.630 1.00 82.25 92 ILE A N 1
ATOM 712 C CA . ILE A 1 92 ? 14.606 -0.668 -11.735 1.00 82.25 92 ILE A CA 1
ATOM 713 C C . ILE A 1 92 ? 13.074 -0.554 -11.762 1.00 82.25 92 ILE A C 1
ATOM 715 O O . ILE A 1 92 ? 12.533 0.512 -12.071 1.00 82.25 92 ILE A O 1
ATOM 719 N N . ASN A 1 93 ? 12.391 -1.655 -11.458 1.00 86.94 93 ASN A N 1
ATOM 720 C CA . ASN A 1 93 ? 10.937 -1.799 -11.450 1.00 86.94 93 ASN A CA 1
ATOM 721 C C . ASN A 1 93 ? 10.445 -2.555 -10.205 1.00 86.94 93 ASN A C 1
ATOM 723 O O . ASN A 1 93 ? 9.345 -3.100 -10.222 1.00 86.94 93 ASN A O 1
ATOM 727 N N . THR A 1 94 ? 11.258 -2.612 -9.149 1.00 89.50 94 THR A N 1
ATOM 728 C CA . THR A 1 94 ? 10.930 -3.285 -7.888 1.00 89.50 94 THR A CA 1
ATOM 729 C C . THR A 1 94 ? 10.918 -2.290 -6.731 1.00 89.50 94 THR A C 1
ATOM 731 O O . THR A 1 94 ? 11.747 -1.373 -6.661 1.00 89.50 94 THR A O 1
ATOM 734 N N . TYR A 1 95 ? 9.943 -2.459 -5.840 1.00 90.94 95 TYR A N 1
ATOM 735 C CA . TYR A 1 95 ? 9.582 -1.480 -4.820 1.00 90.94 95 TYR A CA 1
ATOM 736 C C . TYR A 1 95 ? 9.295 -2.191 -3.502 1.00 90.94 95 TYR A C 1
ATOM 738 O O . TYR A 1 95 ? 8.439 -3.065 -3.463 1.00 90.94 95 TYR A O 1
ATOM 746 N N . ASP A 1 96 ? 9.944 -1.773 -2.424 1.00 91.69 96 ASP A N 1
ATOM 747 C CA . ASP A 1 96 ? 9.680 -2.297 -1.086 1.00 91.69 96 ASP A CA 1
ATOM 748 C C . ASP A 1 96 ? 8.888 -1.282 -0.259 1.00 91.69 96 ASP A C 1
ATOM 750 O O . ASP A 1 96 ? 9.059 -0.064 -0.392 1.00 91.69 96 ASP A O 1
ATOM 754 N N . GLY A 1 97 ? 8.025 -1.786 0.613 1.00 92.06 97 GLY A N 1
ATOM 755 C CA . GLY A 1 97 ? 7.362 -1.016 1.649 1.00 92.06 97 GLY A CA 1
ATOM 756 C C . GLY A 1 97 ? 8.303 -0.753 2.819 1.00 92.06 97 GLY A C 1
ATOM 757 O O . GLY A 1 97 ? 9.048 -1.626 3.254 1.00 92.06 97 GLY A O 1
ATOM 758 N N . LYS A 1 98 ? 8.260 0.465 3.354 1.00 93.25 98 LYS A N 1
ATOM 759 C CA . LYS A 1 98 ? 8.943 0.841 4.591 1.00 93.25 98 LYS A CA 1
ATOM 760 C C . LYS A 1 98 ? 8.042 1.618 5.525 1.00 93.25 98 LYS A C 1
ATOM 762 O O . LYS A 1 98 ? 7.187 2.379 5.074 1.00 93.25 98 LYS A O 1
ATOM 767 N N . GLN A 1 99 ? 8.322 1.506 6.825 1.00 93.44 99 GLN A N 1
ATOM 768 C CA . GLN A 1 99 ? 7.588 2.228 7.869 1.00 93.44 99 GLN A CA 1
ATOM 769 C C . GLN A 1 99 ? 6.081 1.959 7.787 1.00 93.44 99 GLN A C 1
ATOM 771 O O . GLN A 1 99 ? 5.264 2.867 7.964 1.00 93.44 99 GLN A O 1
ATOM 776 N N . THR A 1 100 ? 5.723 0.714 7.476 1.00 93.44 100 THR A N 1
ATOM 777 C CA . THR A 1 100 ? 4.344 0.327 7.230 1.00 93.44 100 THR A CA 1
ATOM 778 C C . THR A 1 100 ? 3.551 0.376 8.527 1.00 93.44 100 THR A C 1
ATOM 780 O O . THR A 1 100 ? 3.919 -0.197 9.552 1.00 93.44 100 THR A O 1
ATOM 783 N N . LYS A 1 101 ? 2.425 1.076 8.473 1.00 94.50 101 LYS A N 1
ATOM 784 C CA . LYS A 1 101 ? 1.463 1.235 9.553 1.00 94.50 101 LYS A CA 1
ATOM 785 C C . LYS A 1 101 ? 0.159 0.582 9.154 1.00 94.50 101 LYS A C 1
ATOM 787 O O . LYS A 1 101 ? -0.277 0.700 8.009 1.00 94.50 101 LYS A O 1
ATOM 792 N N . VAL A 1 102 ? -0.486 -0.044 10.128 1.00 95.06 102 VAL A N 1
ATOM 793 C CA . VAL A 1 102 ? -1.811 -0.636 9.961 1.00 95.06 102 VAL A CA 1
ATOM 794 C C . VAL A 1 102 ? -2.822 0.201 10.709 1.00 95.06 102 VAL A C 1
ATOM 796 O O . VAL A 1 102 ? -2.646 0.511 11.890 1.00 95.06 102 VAL A O 1
ATOM 799 N N . GLN A 1 103 ? -3.880 0.569 10.005 1.00 96.06 103 GLN A N 1
ATOM 800 C CA . GLN A 1 103 ? -4.924 1.438 10.505 1.00 96.06 103 GLN A CA 1
ATOM 801 C C . GLN A 1 103 ? -6.297 0.865 10.175 1.00 96.06 103 GLN A C 1
ATOM 803 O O . GLN A 1 103 ? -6.473 0.160 9.184 1.00 96.06 103 GLN A O 1
ATOM 808 N N . ILE A 1 104 ? -7.278 1.216 10.996 1.00 95.44 104 ILE A N 1
A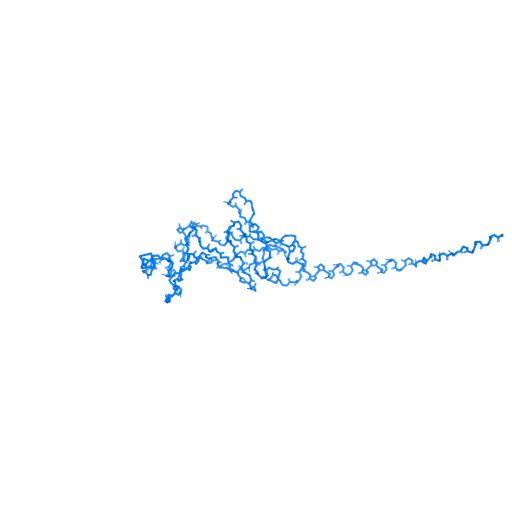TOM 809 C CA . ILE A 1 104 ? -8.684 0.905 10.760 1.00 95.44 104 ILE A CA 1
ATOM 810 C C . ILE A 1 104 ? -9.478 2.201 10.867 1.00 95.44 104 ILE A C 1
ATOM 812 O O . ILE A 1 104 ? -9.280 2.975 11.805 1.00 95.44 104 ILE A O 1
ATOM 816 N N . ILE A 1 105 ? -10.376 2.428 9.914 1.00 96.50 105 ILE A N 1
ATOM 817 C CA . ILE A 1 105 ? -11.354 3.515 9.946 1.00 96.50 105 ILE A CA 1
ATOM 818 C C . ILE A 1 105 ? -12.744 2.893 10.022 1.00 96.50 105 ILE A C 1
ATOM 820 O O . ILE A 1 105 ? -13.106 2.074 9.180 1.00 96.50 105 ILE A O 1
ATOM 824 N N . LEU A 1 106 ? -13.511 3.302 11.027 1.00 96.31 106 LEU A N 1
ATOM 825 C CA . LEU A 1 106 ? -14.866 2.833 11.290 1.00 96.31 106 LEU A CA 1
ATOM 826 C C . LEU A 1 106 ? -15.857 3.975 11.089 1.00 96.31 106 LEU A C 1
ATOM 828 O O . LEU A 1 106 ? -15.704 5.031 11.706 1.00 96.31 106 LEU A O 1
ATOM 832 N N . ASP A 1 107 ? -16.884 3.754 10.270 1.00 96.31 107 ASP A N 1
ATOM 833 C CA . ASP A 1 107 ? -18.055 4.629 10.191 1.00 96.31 107 ASP A CA 1
ATOM 834 C C . ASP A 1 107 ? -19.004 4.319 11.355 1.00 96.31 107 ASP A C 1
ATOM 836 O O . ASP A 1 107 ? -19.686 3.294 11.385 1.00 96.31 107 ASP A O 1
ATOM 840 N N . LYS A 1 108 ? -19.081 5.239 12.315 1.00 95.56 108 LYS A N 1
ATOM 841 C CA . LYS A 1 108 ? -19.890 5.086 13.529 1.00 95.56 108 LYS A CA 1
ATOM 842 C C . LYS A 1 108 ? -21.386 4.954 13.262 1.00 95.56 108 LYS A C 1
ATOM 844 O O . LYS A 1 108 ? -22.110 4.517 14.146 1.00 95.56 108 LYS A O 1
ATOM 849 N N . LYS A 1 109 ? -21.872 5.360 12.083 1.00 95.00 109 LYS A N 1
ATOM 850 C CA . LYS A 1 109 ? -23.285 5.188 11.715 1.00 95.00 109 LYS A CA 1
ATOM 851 C C . LYS A 1 109 ? -23.608 3.769 11.263 1.00 95.00 109 LYS A C 1
ATOM 853 O O . LYS A 1 109 ? -24.777 3.398 11.272 1.00 95.00 109 LYS A O 1
ATOM 858 N N . LYS A 1 110 ? -22.596 3.025 10.816 1.00 95.06 110 LYS A N 1
ATOM 859 C CA . LYS A 1 110 ? -22.738 1.685 10.236 1.00 95.06 110 LYS A CA 1
ATOM 860 C C . LYS A 1 110 ? -22.276 0.584 11.188 1.00 95.06 110 LYS A C 1
ATOM 862 O O . LYS A 1 110 ? -22.759 -0.538 11.101 1.00 95.06 110 LYS A O 1
ATOM 867 N N . ILE A 1 111 ? -21.380 0.918 12.114 1.00 93.50 111 ILE A N 1
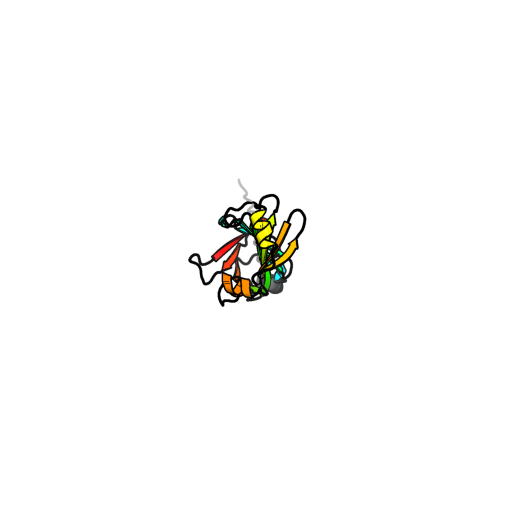ATOM 868 C CA . ILE A 1 111 ? -20.833 -0.010 13.105 1.00 93.50 111 ILE A CA 1
ATOM 869 C C . ILE A 1 111 ? -21.631 0.070 14.417 1.00 93.50 111 ILE A C 1
ATOM 871 O O . ILE A 1 111 ? -21.940 1.179 14.864 1.00 93.50 111 ILE A O 1
ATOM 875 N N . PRO A 1 112 ? -21.943 -1.067 15.074 1.00 92.69 112 PRO A N 1
ATOM 876 C CA . PRO A 1 112 ? -22.650 -1.075 16.350 1.00 92.69 112 PRO A CA 1
ATOM 877 C C . PRO A 1 112 ? -21.969 -0.211 17.416 1.00 92.69 112 PRO A C 1
ATOM 879 O O . PRO A 1 112 ? -20.756 -0.283 17.629 1.00 92.69 112 PRO A O 1
ATOM 882 N N . GLU A 1 113 ? -22.765 0.555 18.162 1.00 92.00 113 GLU A N 1
ATOM 883 C CA . GLU A 1 113 ? -22.264 1.448 19.215 1.00 92.00 113 GLU A CA 1
ATOM 884 C C . GLU A 1 113 ? -21.455 0.698 20.286 1.00 92.00 113 GLU A C 1
ATOM 886 O O . GLU A 1 113 ? -20.479 1.229 20.817 1.00 92.00 113 GLU A O 1
ATOM 891 N N . THR A 1 114 ? -21.803 -0.561 20.568 1.00 91.94 114 THR A N 1
ATOM 892 C CA . THR A 1 114 ? -21.061 -1.429 21.495 1.00 91.94 114 THR A CA 1
ATOM 893 C C . THR A 1 114 ? -19.631 -1.688 21.028 1.00 91.94 114 THR A C 1
ATOM 895 O O . THR A 1 114 ? -18.707 -1.679 21.842 1.00 91.94 114 THR A O 1
ATOM 898 N N . GLU A 1 115 ? -19.431 -1.887 19.725 1.00 89.50 115 GLU A N 1
ATOM 899 C CA . GLU A 1 115 ? -18.113 -2.113 19.135 1.00 89.50 115 GLU A CA 1
ATOM 900 C C . GLU A 1 115 ? -17.296 -0.819 19.135 1.00 89.50 115 GLU A C 1
ATOM 902 O O . GLU A 1 115 ? -16.168 -0.814 19.635 1.00 89.50 115 GLU A O 1
ATOM 907 N N . ILE A 1 116 ? -17.897 0.302 18.713 1.00 93.19 116 ILE A N 1
ATOM 908 C CA . ILE A 1 116 ? -17.268 1.631 18.775 1.00 93.19 116 ILE A CA 1
ATOM 909 C C . ILE A 1 116 ? -16.828 1.953 20.206 1.00 93.19 116 ILE A C 1
ATOM 911 O O . ILE A 1 116 ? -15.668 2.294 20.438 1.00 93.19 116 ILE A O 1
ATOM 915 N N . SER A 1 117 ? -17.717 1.766 21.182 1.00 91.75 117 SER A N 1
ATOM 916 C CA . SER A 1 117 ? -17.437 2.026 22.597 1.00 91.75 117 SER A CA 1
ATOM 917 C C . SER A 1 117 ? -16.314 1.142 23.136 1.00 91.75 117 SER A C 1
ATOM 919 O O . SER A 1 117 ? -15.526 1.579 23.975 1.00 91.75 117 SER A O 1
ATOM 921 N N . SER A 1 118 ? -16.216 -0.107 22.667 1.00 90.00 118 SER A N 1
ATOM 922 C CA . SER A 1 118 ? -15.125 -1.008 23.051 1.00 90.00 118 SER A CA 1
ATOM 923 C C . SER A 1 118 ? -13.773 -0.526 22.516 1.00 90.00 118 SER A C 1
ATOM 925 O O . SER A 1 118 ? -12.793 -0.504 23.261 1.00 90.00 118 SER A O 1
ATOM 927 N N . LEU A 1 119 ? -13.741 -0.049 21.269 1.00 89.81 119 LEU A N 1
ATOM 928 C CA . LEU A 1 119 ? -12.533 0.424 20.595 1.00 89.81 119 LEU A CA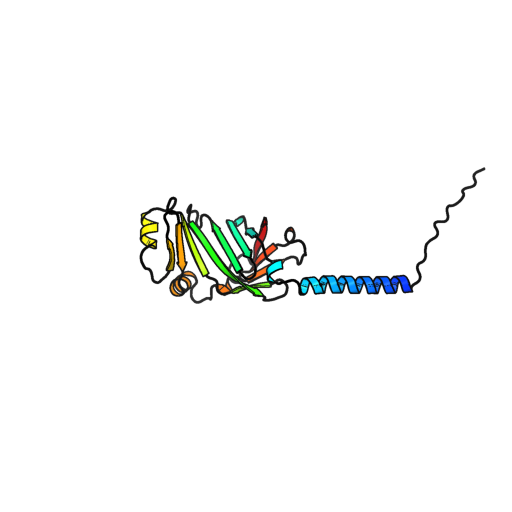 1
ATOM 929 C C . LEU A 1 119 ? -12.122 1.837 21.020 1.00 89.81 119 LEU A C 1
ATOM 931 O O . LEU A 1 119 ? -10.972 2.229 20.838 1.00 89.81 119 LEU A O 1
ATOM 935 N N . GLN A 1 120 ? -13.025 2.598 21.636 1.00 88.38 120 GLN A N 1
ATOM 936 C CA . GLN A 1 120 ? -12.709 3.911 22.193 1.00 88.38 120 GLN A CA 1
ATOM 937 C C . GLN A 1 120 ? -11.932 3.865 23.512 1.00 88.38 120 GLN A C 1
ATOM 939 O O . GLN A 1 120 ? -11.310 4.873 23.872 1.00 88.38 120 GLN A O 1
ATOM 944 N N . LYS A 1 121 ? -11.971 2.729 24.218 1.00 88.19 121 LYS A N 1
ATOM 945 C CA . LYS A 1 121 ? -11.235 2.509 25.468 1.00 88.19 121 LYS A CA 1
ATOM 946 C C . LYS A 1 121 ? -9.737 2.392 25.199 1.00 88.19 121 LYS A C 1
ATOM 948 O O . LYS A 1 121 ? -9.321 1.935 24.133 1.00 88.19 121 LYS A O 1
ATOM 953 N N . GLU A 1 122 ? -8.932 2.795 26.180 1.00 86.50 122 GLU A N 1
ATOM 954 C CA . GLU A 1 122 ? -7.480 2.635 26.113 1.00 86.50 122 GLU A CA 1
ATOM 955 C C . GLU A 1 122 ? -7.101 1.163 25.938 1.00 86.50 122 GLU A C 1
ATOM 957 O O . GLU A 1 122 ? -7.640 0.276 26.604 1.00 86.50 122 GLU A O 1
ATOM 962 N N . ASN A 1 123 ? -6.168 0.905 25.024 1.00 91.31 123 ASN A N 1
ATOM 963 C CA . ASN A 1 123 ? -5.711 -0.435 24.711 1.00 91.31 123 ASN A CA 1
ATOM 964 C C . ASN A 1 123 ? -4.222 -0.395 24.343 1.00 91.31 123 ASN A C 1
ATOM 966 O O . ASN A 1 123 ? -3.819 0.434 23.532 1.00 91.31 123 ASN A O 1
ATOM 970 N N . PRO A 1 124 ? -3.382 -1.295 24.876 1.00 91.69 124 PRO A N 1
ATOM 971 C CA . PRO A 1 124 ? -1.966 -1.323 24.518 1.00 91.69 124 PRO A CA 1
ATOM 972 C C . PRO A 1 124 ? -1.705 -1.719 23.054 1.00 91.69 124 PRO A C 1
ATOM 974 O O . PRO A 1 124 ? -0.598 -1.514 22.559 1.00 91.69 124 PRO A O 1
ATOM 977 N N . LEU A 1 125 ? -2.684 -2.304 22.353 1.00 93.00 125 LEU A N 1
ATOM 978 C CA . LEU A 1 125 ? -2.528 -2.834 20.994 1.00 93.00 125 LEU A CA 1
ATOM 979 C C . LEU A 1 125 ? -2.847 -1.818 19.893 1.00 93.00 125 LEU A C 1
ATOM 981 O O . LEU A 1 125 ? -2.417 -2.005 18.757 1.00 93.00 125 LEU A O 1
ATOM 985 N N . TYR A 1 126 ? -3.585 -0.754 20.194 1.00 94.06 126 TYR A N 1
ATOM 986 C CA . TYR A 1 126 ? -3.917 0.284 19.223 1.00 94.06 126 TYR A CA 1
ATOM 987 C C . TYR A 1 126 ? -4.074 1.637 19.910 1.00 94.06 126 TYR A C 1
ATOM 989 O O . TYR A 1 126 ? -4.408 1.729 21.086 1.00 94.06 126 TYR A O 1
ATOM 997 N N . LYS A 1 127 ? -3.870 2.707 19.152 1.00 94.38 127 LYS A N 1
ATOM 998 C CA . LYS A 1 127 ? -4.105 4.086 19.583 1.00 94.38 127 LYS A CA 1
ATOM 999 C C . LYS A 1 127 ? -5.142 4.741 18.681 1.00 94.38 127 LYS A C 1
ATOM 1001 O O . LYS A 1 127 ? -5.217 4.437 17.492 1.00 94.38 127 LYS A O 1
ATOM 1006 N N . LYS A 1 128 ? -5.907 5.677 19.236 1.00 94.44 128 LYS A N 1
ATOM 1007 C CA . LYS A 1 128 ? -6.810 6.528 18.456 1.00 94.44 128 LYS A CA 1
ATOM 1008 C C . LYS A 1 128 ? -6.003 7.617 17.757 1.00 94.44 128 LYS A C 1
ATOM 1010 O O . LYS A 1 128 ? -5.231 8.314 18.409 1.00 94.44 128 LYS A O 1
ATOM 1015 N N . ILE A 1 129 ? -6.183 7.749 16.447 1.00 93.81 129 ILE A N 1
ATOM 1016 C CA . ILE A 1 129 ? -5.625 8.848 15.649 1.00 93.81 129 ILE A CA 1
ATOM 1017 C C . ILE A 1 129 ? -6.656 9.964 15.501 1.00 93.81 129 ILE A C 1
ATOM 1019 O O . ILE A 1 129 ? -6.318 11.134 15.644 1.00 93.81 129 ILE A O 1
ATOM 1023 N N . ALA A 1 130 ? -7.908 9.600 15.224 1.00 93.88 130 ALA A N 1
ATOM 1024 C CA . ALA A 1 130 ? -9.016 10.535 15.099 1.00 93.88 130 ALA A CA 1
ATOM 1025 C C . ALA A 1 130 ? -10.299 9.905 15.645 1.00 93.88 130 ALA A C 1
ATOM 1027 O O . ALA A 1 130 ? -10.527 8.704 15.509 1.00 93.88 130 ALA A O 1
ATOM 1028 N N . ASP A 1 131 ? -11.126 10.721 16.281 1.00 94.25 131 ASP A N 1
ATOM 1029 C CA . ASP A 1 131 ? -12.388 10.305 16.882 1.00 94.25 131 ASP A CA 1
ATOM 1030 C C . ASP A 1 131 ? -13.359 11.486 16.777 1.00 94.25 131 ASP A C 1
ATOM 1032 O O . ASP A 1 131 ? -13.284 12.437 17.555 1.00 94.25 131 ASP A O 1
ATOM 1036 N N . ASP A 1 132 ? -14.217 11.469 15.756 1.00 93.19 132 ASP A N 1
ATOM 1037 C CA . ASP A 1 132 ? -15.210 12.517 15.522 1.00 93.19 132 ASP A CA 1
ATOM 1038 C C . ASP A 1 132 ? -16.640 11.952 15.496 1.00 93.19 132 ASP A C 1
ATOM 1040 O O . ASP A 1 132 ? -16.895 10.804 15.863 1.00 93.19 132 ASP A O 1
ATOM 1044 N N . LYS A 1 133 ? -17.626 12.773 15.120 1.00 92.69 133 LYS A N 1
ATOM 1045 C CA . LYS A 1 133 ? -19.042 12.363 15.111 1.00 92.69 133 LYS A CA 1
ATOM 1046 C C . LYS A 1 133 ? -19.363 11.257 14.096 1.00 92.69 133 LYS A C 1
ATOM 1048 O O . LYS A 1 133 ? -20.395 10.610 14.235 1.00 92.69 133 LYS A O 1
ATOM 1053 N N . LYS A 1 134 ? -18.548 11.086 13.057 1.00 94.50 134 LYS A N 1
ATOM 1054 C CA . LYS A 1 134 ? -18.765 10.150 11.948 1.00 94.50 134 LYS A CA 1
ATOM 1055 C C . LYS A 1 134 ? -17.765 9.004 11.968 1.00 94.50 134 LYS A C 1
ATOM 1057 O O . LYS A 1 134 ? -18.166 7.877 11.709 1.00 94.50 134 LYS A O 1
ATOM 1062 N N . ILE A 1 135 ? -16.499 9.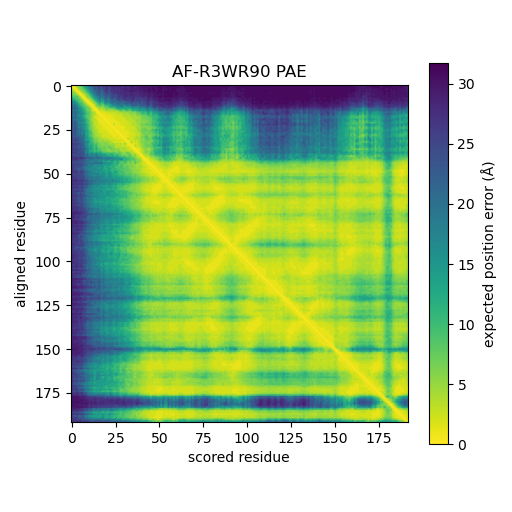276 12.270 1.00 95.94 135 ILE A N 1
ATOM 1063 C CA . ILE A 1 135 ? -15.426 8.292 12.139 1.00 95.94 135 ILE A CA 1
ATOM 1064 C C . ILE A 1 135 ? -14.704 8.025 13.458 1.00 95.94 135 ILE A C 1
ATOM 1066 O O . ILE A 1 135 ? -14.484 8.921 14.273 1.00 95.94 135 ILE A O 1
ATOM 1070 N N . LEU A 1 136 ? -14.301 6.771 13.640 1.00 96.06 136 LEU A N 1
ATOM 1071 C CA . LEU A 1 136 ? -13.260 6.372 14.582 1.00 96.06 136 LEU A CA 1
ATOM 1072 C C . LEU A 1 136 ? -12.083 5.818 13.776 1.00 96.06 136 LEU A C 1
ATOM 1074 O O . LEU A 1 136 ? -12.233 4.844 13.044 1.00 96.06 136 LEU A O 1
ATOM 1078 N N . HIS A 1 137 ? -10.914 6.439 13.903 1.00 96.50 137 HIS A N 1
ATOM 1079 C CA . HIS A 1 137 ? -9.685 6.039 13.225 1.00 96.50 137 HIS A CA 1
ATOM 1080 C C . HIS A 1 137 ? -8.658 5.589 14.254 1.00 96.50 137 HIS A C 1
ATOM 1082 O O . HIS A 1 137 ? -8.226 6.373 15.104 1.00 96.50 137 HIS A O 1
ATOM 1088 N N . ILE A 1 138 ? -8.251 4.329 14.162 1.00 96.12 138 ILE A N 1
ATOM 1089 C CA . ILE A 1 138 ? -7.253 3.724 15.039 1.00 96.12 138 ILE A CA 1
ATOM 1090 C C . ILE A 1 138 ? -6.032 3.257 14.245 1.00 96.12 138 ILE A C 1
ATOM 1092 O O . ILE A 1 138 ? -6.129 2.913 13.068 1.00 96.12 138 ILE A O 1
ATOM 1096 N N . GLU A 1 139 ? -4.877 3.240 14.902 1.00 95.81 139 GLU A N 1
ATOM 1097 C CA . GLU A 1 139 ? -3.614 2.693 14.398 1.00 95.81 139 GLU A CA 1
ATOM 1098 C C . GLU A 1 139 ? -3.084 1.660 15.376 1.00 95.81 139 GLU A C 1
ATOM 1100 O O . GLU A 1 139 ? -3.043 1.907 16.583 1.00 95.81 139 GLU A O 1
ATOM 1105 N N . TYR A 1 140 ? -2.652 0.517 14.858 1.00 94.56 140 TYR A N 1
ATOM 1106 C CA . TYR A 1 140 ? -2.018 -0.501 15.680 1.00 94.56 140 TYR A CA 1
ATOM 1107 C C . TYR A 1 140 ? -0.669 -0.013 16.211 1.00 94.56 140 TYR A C 1
ATOM 1109 O O . TYR A 1 140 ? 0.124 0.605 15.501 1.00 94.56 140 TYR A O 1
ATOM 1117 N N . THR A 1 141 ? -0.403 -0.302 17.481 1.00 93.62 141 THR A N 1
ATOM 1118 C CA . THR A 1 141 ? 0.916 -0.100 18.094 1.00 93.62 141 THR A CA 1
ATOM 1119 C C . THR A 1 141 ? 1.862 -1.223 17.675 1.00 93.62 141 THR A C 1
ATOM 1121 O O . THR A 1 141 ? 1.417 -2.258 17.184 1.00 93.62 141 THR A O 1
ATOM 1124 N N . GLU A 1 142 ? 3.162 -1.095 17.945 1.00 89.94 142 GLU A N 1
ATOM 1125 C CA . GLU A 1 142 ? 4.114 -2.200 17.737 1.00 89.94 142 GLU A CA 1
ATOM 1126 C C . GLU A 1 142 ? 3.688 -3.492 18.455 1.00 89.94 142 GLU A C 1
ATOM 1128 O O . GLU A 1 142 ? 3.829 -4.586 17.911 1.00 89.94 142 GLU A O 1
ATOM 1133 N N . ALA A 1 143 ? 3.107 -3.382 19.656 1.00 90.50 143 ALA A N 1
ATOM 1134 C CA . ALA A 1 143 ? 2.585 -4.531 20.391 1.00 90.50 143 ALA A CA 1
ATOM 1135 C C . ALA A 1 143 ? 1.375 -5.169 19.684 1.00 90.50 143 ALA A C 1
ATOM 1137 O O . ALA A 1 143 ? 1.294 -6.396 19.594 1.00 90.50 143 ALA A O 1
ATOM 1138 N N . GLY A 1 144 ? 0.460 -4.352 19.148 1.00 90.75 144 GLY A N 1
ATOM 1139 C CA . GLY A 1 144 ? -0.663 -4.819 18.331 1.00 90.75 144 GLY A CA 1
ATOM 1140 C C . GLY A 1 144 ? -0.206 -5.504 17.051 1.00 90.75 144 GLY A C 1
ATOM 1141 O O . GLY A 1 144 ? -0.626 -6.624 16.761 1.00 90.75 144 GLY A O 1
ATOM 1142 N N . MET A 1 145 ? 0.735 -4.875 16.350 1.00 89.19 145 MET A N 1
ATOM 1143 C CA . MET A 1 145 ? 1.372 -5.414 15.154 1.00 89.19 145 MET A CA 1
ATOM 1144 C C . MET A 1 145 ? 2.018 -6.770 15.427 1.00 89.19 145 MET A C 1
ATOM 1146 O O . MET A 1 145 ? 1.745 -7.734 14.716 1.00 89.19 145 MET A O 1
ATOM 1150 N N . LYS A 1 146 ? 2.788 -6.887 16.514 1.00 88.19 146 LYS A N 1
ATOM 1151 C CA . LYS A 1 146 ? 3.444 -8.140 16.902 1.00 88.19 146 LYS A CA 1
ATOM 1152 C C . LYS A 1 146 ? 2.455 -9.251 17.258 1.00 88.19 146 LYS A C 1
ATOM 1154 O O . LYS A 1 146 ? 2.739 -10.430 17.056 1.00 88.19 146 LYS A O 1
ATOM 1159 N N . LYS A 1 147 ? 1.291 -8.891 17.806 1.00 88.56 147 LYS A N 1
ATOM 1160 C CA . LYS A 1 147 ? 0.232 -9.849 18.139 1.00 88.56 147 LYS A CA 1
ATOM 1161 C C . LYS A 1 147 ? -0.465 -10.393 16.889 1.00 88.56 147 LYS A C 1
ATOM 1163 O O . LYS A 1 147 ? -0.800 -11.571 16.871 1.00 88.56 147 LYS A O 1
ATOM 1168 N N . ILE A 1 148 ? -0.679 -9.554 15.875 1.00 83.88 148 ILE A N 1
ATOM 1169 C CA . ILE A 1 148 ? -1.419 -9.919 14.656 1.00 83.88 148 ILE A CA 1
ATOM 1170 C C . ILE A 1 148 ? -0.502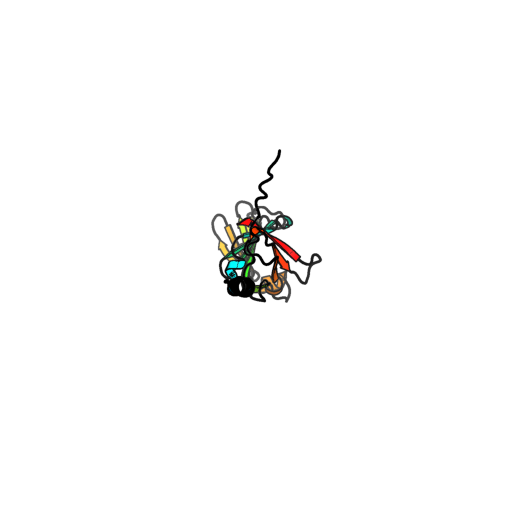 -10.575 13.618 1.00 83.88 148 ILE A C 1
ATOM 1172 O O . ILE A 1 148 ? -0.849 -11.610 13.061 1.00 83.88 148 ILE A O 1
ATOM 1176 N N . PHE A 1 149 ? 0.681 -10.002 13.386 1.00 80.50 149 PHE A N 1
ATOM 1177 C CA . PHE A 1 149 ? 1.611 -10.415 12.326 1.00 80.50 149 PHE A CA 1
ATOM 1178 C C . PHE A 1 149 ? 2.822 -11.212 12.850 1.00 80.50 149 PHE A C 1
ATOM 1180 O O . PHE A 1 149 ? 3.718 -11.589 12.090 1.00 80.50 149 PHE A O 1
ATOM 1187 N N . GLY A 1 150 ? 2.861 -11.499 14.155 1.00 81.94 150 GLY A N 1
ATOM 1188 C CA . GLY A 1 150 ? 3.946 -12.239 14.794 1.00 81.94 150 GLY A CA 1
ATOM 1189 C C . GLY A 1 150 ? 5.230 -11.415 14.937 1.00 81.94 150 GLY A C 1
ATOM 1190 O O . GLY A 1 150 ? 5.204 -10.209 15.141 1.00 81.94 150 GLY A O 1
ATOM 1191 N N . ARG A 1 151 ? 6.397 -12.068 14.876 1.00 69.56 151 ARG A N 1
ATOM 1192 C CA . ARG A 1 151 ? 7.707 -11.391 15.011 1.00 69.56 151 ARG A CA 1
ATOM 1193 C C . ARG A 1 151 ? 8.246 -10.798 13.704 1.00 69.56 151 ARG A C 1
ATOM 1195 O O . ARG A 1 151 ? 9.314 -10.196 13.736 1.00 69.56 151 ARG A O 1
ATOM 1202 N N . LYS A 1 152 ? 7.567 -11.020 12.577 1.00 72.69 152 LYS A N 1
ATOM 1203 C CA . LYS A 1 152 ? 8.017 -10.530 11.270 1.00 72.69 152 LYS A CA 1
ATOM 1204 C C . LYS A 1 152 ? 7.768 -9.029 11.163 1.00 72.69 152 LYS A C 1
ATOM 1206 O O . LYS A 1 152 ? 6.762 -8.542 11.680 1.00 72.69 152 LYS A O 1
ATOM 1211 N N . ASN A 1 153 ? 8.677 -8.315 10.505 1.00 83.19 153 ASN A N 1
ATOM 1212 C CA . ASN A 1 153 ? 8.439 -6.916 10.195 1.00 83.19 153 ASN A CA 1
ATOM 1213 C C . ASN A 1 153 ? 7.327 -6.855 9.144 1.00 83.19 153 ASN A C 1
ATOM 1215 O O . ASN A 1 153 ? 7.354 -7.603 8.171 1.00 83.19 153 ASN A O 1
ATOM 1219 N N . ILE A 1 154 ? 6.328 -5.999 9.354 1.00 86.75 154 ILE A N 1
ATOM 1220 C CA . ILE A 1 154 ? 5.248 -5.844 8.380 1.00 86.75 154 ILE A CA 1
ATOM 1221 C C . ILE A 1 154 ? 5.772 -5.342 7.027 1.00 86.75 154 ILE A C 1
ATOM 1223 O O . ILE A 1 154 ? 5.209 -5.693 5.998 1.00 86.75 154 ILE A O 1
ATOM 1227 N N . ASP A 1 155 ? 6.866 -4.580 7.018 1.00 89.25 155 ASP A N 1
ATOM 1228 C CA . ASP A 1 155 ? 7.508 -4.115 5.786 1.00 89.25 155 ASP A CA 1
ATOM 1229 C C . ASP A 1 155 ? 7.855 -5.286 4.841 1.00 89.25 155 ASP A C 1
ATOM 1231 O O . ASP A 1 155 ? 7.673 -5.169 3.631 1.00 89.25 155 ASP A O 1
ATOM 1235 N N . ASP A 1 156 ? 8.212 -6.454 5.393 1.00 85.44 156 ASP A N 1
ATOM 1236 C CA . ASP A 1 156 ? 8.584 -7.669 4.643 1.00 85.44 156 ASP A CA 1
ATOM 1237 C C . ASP A 1 156 ? 7.403 -8.309 3.877 1.00 85.44 156 ASP A C 1
ATOM 1239 O O . ASP A 1 156 ? 7.567 -9.302 3.166 1.00 85.44 156 ASP A O 1
ATOM 1243 N N . TYR A 1 157 ? 6.184 -7.798 4.061 1.00 85.38 157 TYR A N 1
ATOM 1244 C CA . TYR A 1 157 ? 4.986 -8.267 3.361 1.00 85.38 157 TYR A CA 1
ATOM 1245 C C . TYR A 1 157 ? 4.672 -7.433 2.114 1.00 85.38 157 TYR A C 1
ATOM 1247 O O . TYR A 1 157 ? 3.810 -7.824 1.331 1.00 85.38 157 TYR A O 1
ATOM 1255 N N . PHE A 1 158 ? 5.349 -6.297 1.924 1.00 90.31 158 PHE A N 1
ATOM 1256 C CA . PHE A 1 158 ? 5.025 -5.295 0.911 1.00 90.31 158 PHE A CA 1
ATOM 1257 C C . PHE A 1 158 ? 6.151 -5.158 -0.112 1.00 90.31 158 PHE A C 1
ATOM 1259 O O . PHE A 1 158 ? 6.815 -4.129 -0.190 1.00 90.31 158 PHE A O 1
ATOM 1266 N N . HIS A 1 159 ? 6.350 -6.199 -0.918 1.00 91.75 159 HIS A N 1
ATOM 1267 C CA . HIS A 1 159 ? 7.296 -6.194 -2.033 1.00 91.75 159 HIS A CA 1
ATOM 1268 C C . HIS A 1 159 ? 6.534 -6.107 -3.343 1.00 91.75 159 HIS A C 1
ATOM 1270 O O . HIS A 1 159 ? 5.670 -6.932 -3.602 1.00 91.75 159 HIS A O 1
ATOM 1276 N N . PHE A 1 160 ? 6.856 -5.148 -4.199 1.00 92.12 160 PHE A N 1
ATOM 1277 C CA . PHE A 1 160 ? 6.126 -4.918 -5.434 1.00 92.12 160 PHE A CA 1
ATOM 1278 C C . PHE A 1 160 ? 7.024 -4.964 -6.660 1.00 92.12 160 PHE A C 1
ATOM 1280 O O . PHE A 1 160 ? 8.220 -4.667 -6.611 1.00 92.12 160 PHE A O 1
ATOM 1287 N N . THR A 1 161 ? 6.440 -5.314 -7.800 1.00 92.38 161 THR A N 1
ATOM 1288 C CA . THR A 1 161 ? 7.106 -5.251 -9.100 1.00 92.38 161 THR A CA 1
ATOM 1289 C C . THR A 1 161 ? 6.163 -4.723 -10.164 1.00 92.38 161 THR A C 1
ATOM 1291 O O . THR A 1 161 ? 5.028 -5.174 -10.268 1.00 92.38 161 THR A O 1
ATOM 1294 N N . LEU A 1 162 ? 6.644 -3.769 -10.954 1.00 92.44 162 LEU A N 1
ATOM 1295 C CA . LEU A 1 162 ? 5.897 -3.144 -12.038 1.00 92.44 162 LEU A CA 1
ATOM 1296 C C . LEU A 1 162 ? 6.253 -3.808 -13.372 1.00 92.44 162 LEU A C 1
ATOM 1298 O O . LEU A 1 162 ? 7.410 -3.762 -13.803 1.00 92.44 162 LEU A O 1
ATOM 1302 N N . GLU A 1 163 ? 5.265 -4.414 -14.027 1.00 92.00 163 GLU A N 1
ATOM 1303 C CA . GLU A 1 163 ? 5.447 -5.213 -15.241 1.00 92.00 163 GLU A CA 1
ATOM 1304 C C . GLU A 1 163 ? 4.290 -5.045 -16.238 1.00 92.00 163 GLU A C 1
ATOM 1306 O O . GLU A 1 163 ? 3.137 -5.052 -15.825 1.00 92.00 163 GLU A O 1
ATOM 1311 N N . PRO A 1 164 ? 4.561 -4.973 -17.553 1.00 90.38 164 PRO A N 1
ATOM 1312 C CA . PRO A 1 164 ? 5.868 -4.750 -18.161 1.00 90.38 164 PRO A CA 1
ATOM 1313 C C . PRO A 1 164 ? 6.412 -3.344 -17.865 1.00 90.38 164 PRO A C 1
ATOM 1315 O O . PRO A 1 164 ? 5.711 -2.430 -17.426 1.00 90.38 164 PRO A O 1
ATOM 1318 N N . ILE A 1 165 ? 7.697 -3.150 -18.147 1.00 82.69 165 ILE A N 1
ATOM 1319 C CA . ILE A 1 165 ? 8.298 -1.818 -18.174 1.00 82.69 165 ILE A CA 1
ATOM 1320 C C . ILE A 1 165 ? 7.760 -1.075 -19.406 1.00 82.69 165 ILE A C 1
ATOM 1322 O O . ILE A 1 165 ? 8.039 -1.458 -20.538 1.00 82.69 165 ILE A O 1
ATOM 1326 N N . SER A 1 166 ? 6.977 -0.022 -19.179 1.00 83.94 166 SER A N 1
ATOM 1327 C CA . SER A 1 166 ? 6.323 0.776 -20.216 1.00 83.94 166 SER A CA 1
ATOM 1328 C C . SER A 1 166 ? 6.269 2.241 -19.783 1.00 83.94 166 SER A C 1
ATOM 1330 O O . SER A 1 166 ? 6.244 2.547 -18.594 1.00 83.94 166 SER A O 1
ATOM 1332 N N . PHE A 1 167 ? 6.231 3.158 -20.751 1.00 80.38 167 PHE A N 1
ATOM 1333 C CA . PHE A 1 167 ? 5.929 4.571 -20.490 1.00 80.38 167 PHE A CA 1
ATOM 1334 C C . PHE A 1 167 ? 4.432 4.812 -20.252 1.00 80.38 167 PHE A C 1
ATOM 1336 O O . PHE A 1 167 ? 4.047 5.831 -19.685 1.00 80.38 167 PHE A O 1
ATOM 1343 N N . GLU A 1 168 ? 3.588 3.882 -20.696 1.00 87.19 168 GLU A N 1
ATOM 1344 C CA . GLU A 1 168 ? 2.138 3.964 -20.592 1.00 87.19 168 GLU A CA 1
ATOM 1345 C C . GLU A 1 168 ? 1.652 3.110 -19.415 1.00 87.19 168 GLU A C 1
ATOM 1347 O O . GLU A 1 168 ? 1.671 1.881 -19.500 1.00 87.19 168 GLU A O 1
ATOM 1352 N N . LYS A 1 169 ? 1.225 3.763 -18.324 1.00 87.12 169 LYS A N 1
ATOM 1353 C CA . LYS A 1 169 ? 0.843 3.107 -17.058 1.00 87.12 169 LYS A CA 1
ATOM 1354 C C . LYS A 1 169 ? -0.331 2.141 -17.182 1.00 87.12 169 LYS A C 1
ATOM 1356 O O . LYS A 1 169 ? -0.322 1.110 -16.528 1.00 87.12 169 LYS A O 1
ATOM 1361 N N . SER A 1 170 ? -1.295 2.430 -18.055 1.00 90.00 170 SER A N 1
ATOM 1362 C CA . SER A 1 170 ? -2.443 1.550 -18.335 1.00 90.00 170 SER A CA 1
ATOM 1363 C C . SER A 1 170 ? -2.040 0.190 -18.913 1.00 90.00 170 SER A C 1
ATOM 1365 O O . SER A 1 170 ? -2.819 -0.752 -18.853 1.00 90.00 170 SER A O 1
ATOM 1367 N N . LYS A 1 171 ? -0.831 0.073 -19.477 1.00 90.75 171 LYS A N 1
ATOM 1368 C CA . LYS A 1 171 ? -0.273 -1.198 -19.961 1.00 90.75 171 LYS A CA 1
ATOM 1369 C C . LYS A 1 171 ? 0.534 -1.939 -18.900 1.00 90.75 171 LYS A C 1
ATOM 1371 O O . LYS A 1 171 ? 1.076 -2.995 -19.208 1.00 90.75 171 LYS A O 1
ATOM 1376 N N . GLN A 1 172 ? 0.687 -1.368 -17.709 1.00 92.81 172 GLN A N 1
ATOM 1377 C CA . GLN A 1 172 ? 1.476 -1.931 -16.623 1.00 92.81 172 GLN A CA 1
ATOM 1378 C C . GLN A 1 172 ? 0.561 -2.506 -15.551 1.00 92.81 172 GLN A C 1
ATOM 1380 O O . GLN A 1 172 ? -0.534 -2.011 -15.303 1.00 92.81 172 GLN A O 1
ATOM 1385 N N . VAL A 1 173 ? 1.069 -3.520 -14.872 1.00 94.38 173 VAL A N 1
ATOM 1386 C CA . VAL A 1 173 ? 0.464 -4.144 -13.708 1.00 94.38 173 VAL A CA 1
ATOM 1387 C C . VAL A 1 173 ? 1.472 -4.049 -12.575 1.00 94.38 173 VAL A C 1
ATOM 1389 O O . VAL A 1 173 ? 2.653 -4.379 -12.733 1.00 94.38 173 VAL A O 1
ATOM 1392 N N . LEU A 1 174 ? 1.013 -3.563 -11.429 1.00 94.31 174 LEU A N 1
ATOM 1393 C CA . LEU A 1 174 ? 1.804 -3.526 -10.214 1.00 94.31 174 LEU A CA 1
ATOM 1394 C C . LEU A 1 174 ? 1.493 -4.779 -9.404 1.00 94.31 174 LEU A C 1
ATOM 1396 O O . LEU A 1 174 ? 0.424 -4.910 -8.824 1.00 94.31 174 LEU A O 1
ATOM 1400 N N . TYR A 1 175 ? 2.428 -5.713 -9.362 1.00 93.31 175 TYR A N 1
ATOM 1401 C CA . TYR A 1 175 ? 2.272 -6.948 -8.611 1.00 93.31 175 TYR A CA 1
ATOM 1402 C C . TYR A 1 175 ? 2.776 -6.765 -7.191 1.00 93.31 175 TYR A C 1
ATOM 1404 O O . TYR A 1 175 ? 3.944 -6.437 -7.017 1.00 93.31 175 TYR A O 1
ATOM 1412 N N . LEU A 1 176 ? 1.943 -7.033 -6.191 1.00 91.31 176 LEU A N 1
ATOM 1413 C CA . LEU A 1 176 ? 2.392 -7.309 -4.830 1.00 91.31 176 LEU A CA 1
ATOM 1414 C C . LEU A 1 176 ? 2.897 -8.755 -4.787 1.00 91.31 176 LEU A C 1
ATOM 1416 O O . LEU A 1 176 ? 2.121 -9.709 -4.848 1.00 91.31 176 LEU A O 1
ATOM 1420 N N . ASN A 1 177 ? 4.209 -8.913 -4.711 1.00 85.44 177 ASN A N 1
ATOM 1421 C CA . ASN A 1 177 ? 4.873 -10.191 -4.543 1.00 85.44 177 ASN A CA 1
ATOM 1422 C C . ASN A 1 177 ? 4.862 -10.558 -3.065 1.00 85.44 177 ASN A C 1
ATOM 1424 O O . ASN A 1 177 ? 5.296 -9.785 -2.209 1.00 85.44 177 ASN A O 1
ATOM 1428 N N . HIS A 1 178 ? 4.406 -11.764 -2.766 1.00 70.81 178 HIS A N 1
ATOM 1429 C CA . HIS A 1 178 ? 4.305 -12.215 -1.394 1.00 70.81 178 HIS A CA 1
ATOM 1430 C C . HIS A 1 178 ? 5.049 -13.536 -1.233 1.00 70.81 178 HIS A C 1
ATOM 1432 O O . HIS A 1 178 ? 4.643 -14.555 -1.779 1.00 70.81 178 HIS A O 1
ATOM 1438 N N . ALA A 1 179 ? 6.120 -13.553 -0.437 1.00 55.88 179 ALA A N 1
ATOM 1439 C CA . ALA A 1 179 ? 6.922 -14.763 -0.227 1.00 55.88 179 ALA A CA 1
ATOM 1440 C C . ALA A 1 179 ? 6.210 -15.861 0.603 1.00 55.88 179 ALA A C 1
ATOM 1442 O O . ALA A 1 179 ? 6.769 -16.937 0.797 1.00 55.88 179 ALA A O 1
ATOM 1443 N N . TYR A 1 180 ? 5.004 -15.603 1.134 1.00 54.34 180 TYR A N 1
ATOM 1444 C CA . TYR A 1 180 ? 4.362 -16.456 2.151 1.00 54.34 180 TYR A CA 1
ATOM 1445 C C . TYR A 1 180 ? 2.869 -16.809 1.913 1.00 54.34 180 TYR A C 1
ATOM 1447 O O . TYR A 1 180 ? 2.199 -17.184 2.870 1.00 54.34 180 TYR A O 1
ATOM 1455 N N . PHE A 1 181 ? 2.326 -16.711 0.686 1.00 44.72 181 PHE A N 1
ATOM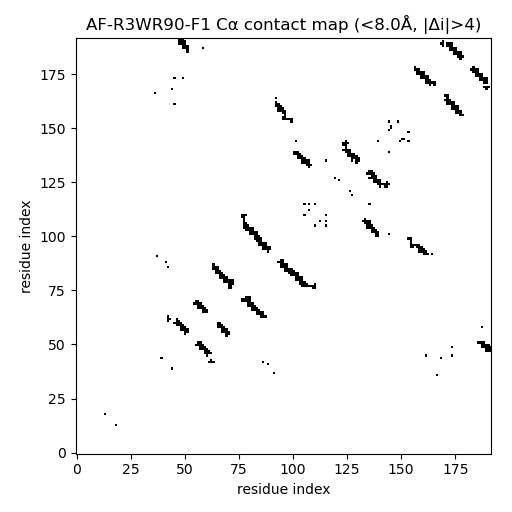 1456 C CA . PHE A 1 181 ? 0.964 -17.196 0.350 1.00 44.72 181 PHE A CA 1
ATOM 1457 C C . PHE A 1 181 ? 0.956 -18.011 -0.959 1.00 44.72 181 PHE A C 1
ATOM 1459 O O . PHE A 1 181 ? 1.879 -17.909 -1.757 1.00 44.72 181 PHE A O 1
ATOM 1466 N N . SER A 1 182 ? -0.078 -18.840 -1.157 1.00 44.22 182 SER A N 1
ATOM 1467 C CA . SER A 1 182 ? -0.206 -19.867 -2.213 1.00 44.22 182 SER A CA 1
ATOM 1468 C C . SER A 1 182 ? -0.381 -19.350 -3.650 1.00 44.22 182 SER A C 1
ATOM 1470 O O . SER A 1 182 ? -0.390 -20.150 -4.581 1.00 44.22 182 SER A O 1
ATOM 1472 N N . SER A 1 183 ? -0.529 -18.042 -3.840 1.00 54.16 183 SER A N 1
ATOM 1473 C CA . SER A 1 183 ? -0.523 -17.362 -5.138 1.00 54.16 183 SER A CA 1
ATOM 1474 C C . SER A 1 183 ? 0.637 -16.369 -5.135 1.00 54.16 183 SER A C 1
ATOM 1476 O O . SER A 1 183 ? 0.645 -15.436 -4.334 1.00 54.16 183 SER A O 1
ATOM 1478 N N . GLU A 1 184 ? 1.630 -16.598 -5.994 1.00 66.31 184 GLU A N 1
ATOM 1479 C CA . GLU A 1 184 ? 2.960 -15.972 -5.915 1.00 66.31 184 GLU A CA 1
ATOM 1480 C C . GLU A 1 184 ? 2.937 -14.436 -6.023 1.00 66.31 184 GLU A C 1
ATOM 1482 O O . GLU A 1 184 ? 3.857 -13.763 -5.546 1.00 66.31 184 GLU A O 1
ATOM 1487 N N . ARG A 1 185 ? 1.901 -13.863 -6.653 1.00 84.94 185 ARG A N 1
ATOM 1488 C CA . ARG A 1 185 ? 1.806 -12.434 -6.975 1.00 84.94 185 ARG A CA 1
ATOM 1489 C C . ARG A 1 185 ? 0.345 -11.983 -7.024 1.00 84.94 185 ARG A C 1
ATOM 1491 O O . ARG A 1 185 ? -0.482 -12.655 -7.631 1.00 84.94 185 ARG A O 1
ATOM 1498 N N . VAL A 1 186 ? 0.037 -10.836 -6.425 1.00 88.56 186 VAL A N 1
ATOM 1499 C CA . VAL A 1 186 ? -1.295 -10.207 -6.446 1.00 88.56 186 VAL A CA 1
ATOM 1500 C C . VAL A 1 186 ? -1.261 -9.006 -7.401 1.00 88.56 186 VAL A C 1
ATOM 1502 O O . VAL A 1 186 ? -0.511 -8.067 -7.128 1.00 88.56 186 VAL A O 1
ATOM 1505 N N . PRO A 1 187 ? -2.019 -9.005 -8.513 1.00 93.06 187 PRO A N 1
ATOM 1506 C CA . PRO A 1 187 ? -1.975 -7.927 -9.502 1.00 93.06 187 PRO A CA 1
ATOM 1507 C C . PRO A 1 187 ? -2.767 -6.697 -9.049 1.00 93.06 187 PRO A C 1
ATOM 1509 O O . PRO A 1 187 ? -3.844 -6.830 -8.478 1.00 93.06 187 PRO A O 1
ATOM 1512 N N . PHE A 1 188 ? -2.272 -5.503 -9.355 1.00 94.19 188 PHE A N 1
ATOM 1513 C CA . PHE A 1 188 ? -3.031 -4.258 -9.286 1.00 94.19 188 PHE A CA 1
ATOM 1514 C C . PHE A 1 188 ? -2.962 -3.554 -10.640 1.00 94.19 188 PHE A C 1
ATOM 1516 O O . PHE A 1 188 ? -1.872 -3.298 -11.162 1.00 94.19 188 PHE A O 1
ATOM 1523 N N . GLU A 1 189 ? -4.122 -3.243 -11.202 1.00 95.25 189 GLU A N 1
ATOM 1524 C CA . GLU A 1 189 ? -4.269 -2.559 -12.486 1.00 95.25 189 GLU A CA 1
ATOM 1525 C C . GLU A 1 189 ? -4.374 -1.050 -12.278 1.00 95.25 189 GLU A C 1
ATOM 1527 O O . GLU A 1 189 ? -4.838 -0.587 -11.240 1.00 95.25 189 GLU A O 1
ATOM 1532 N N . PHE A 1 190 ? -3.898 -0.263 -13.238 1.00 94.25 190 PHE A N 1
ATOM 1533 C CA . PHE A 1 190 ? -3.907 1.190 -13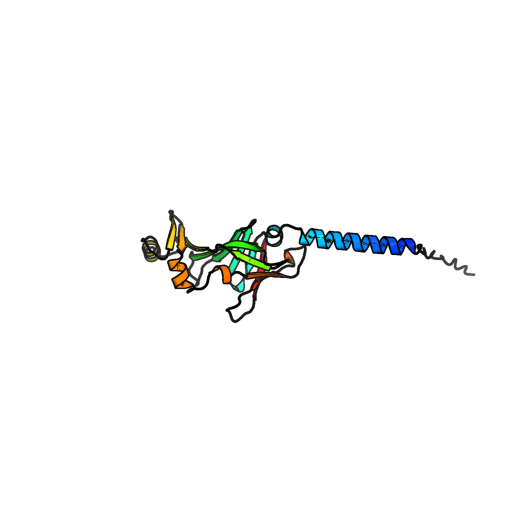.114 1.00 94.25 190 PHE A CA 1
ATOM 1534 C C . PHE A 1 190 ? -5.316 1.767 -13.322 1.00 94.25 190 PHE A C 1
ATOM 1536 O O . PHE A 1 190 ? -5.868 1.670 -14.417 1.00 94.25 190 PHE A O 1
ATOM 1543 N N . ASP A 1 191 ? -5.849 2.440 -12.301 1.00 87.19 191 ASP A N 1
ATOM 1544 C CA . ASP A 1 191 ? -7.223 2.953 -12.287 1.00 87.19 191 ASP A CA 1
ATOM 1545 C C . ASP A 1 191 ? -7.333 4.464 -12.550 1.00 87.19 191 ASP A C 1
ATOM 1547 O O . ASP A 1 191 ? -8.361 4.885 -13.091 1.00 87.19 191 ASP A O 1
ATOM 1551 N N . LYS A 1 192 ? -6.333 5.281 -12.153 1.00 75.00 192 LYS A N 1
ATOM 1552 C CA . LYS A 1 192 ? -6.231 6.750 -12.386 1.00 75.00 192 LYS A CA 1
ATOM 1553 C C . LYS A 1 192 ? -4.984 7.392 -11.779 1.00 75.00 192 LYS A C 1
ATOM 1555 O O . LYS A 1 192 ? -4.667 7.086 -10.607 1.00 75.00 192 LYS A O 1
#

pLDDT: mean 85.86, std 13.02, range [41.91, 97.19]

Sequence (192 aa):
MNMDDESFEEVLVRPTMFYVLLGLLAMVLIGLGIGSYLSYPFSSKISGTWGNPELGMNLSSEGKSWTAKIENYQGIEGYTFLYKGQWQAAGINTYDGKQTKVQIILDKKKIPETEISSLQKENPLYKKIADDKKILHIEYTEAGMKKIFGRKNIDDYFHFTLEPISFEKSKQVLYLNHAYFSSERVPFEFDK

Nearest PDB structures (foldseek):
  6uvw-assembly2_D  TM=4.711E-01  e=5.129E+00  synthetic construct
  7rcd-assembly1_A  TM=3.999E-01  e=4.857E+00  synthetic construct
  6uw0-assembly2_B  TM=4.309E-01  e=9.327E+00  synthetic construct

Radius of gyration: 26.91 Å; Cα contacts (8 Å, |Δi|>4): 325; chains: 1; bounding box: 51×32×108 Å

Mean predicted aligned error: 9.82 Å